Protein AF-A0A7J3NLU0-F1 (afdb_monomer)

Secondary structure (DSSP, 8-state):
-EETTTEE--TTHHHHH-PPPEEE-TT--HHHHHHHHHHHHHHHSEEEEES--HHHHHHHHHHS-TTTEEEEEEGGGTEEEEEETT--PPP---EEEEEESSGGGHHHHHHHHHHHHHTT-EEEEE-S--GGGTHHHHHHHHHHHHTT-SEEEEEE-SS--HHHHHHTT-SS-EEEEE-TT--STTTTTHHHHHHHHH----

pLDDT: mean 90.13, std 11.33, range [48.97, 98.69]

Mean predicted aligned error: 5.43 Å

Structure (mmCIF, N/CA/C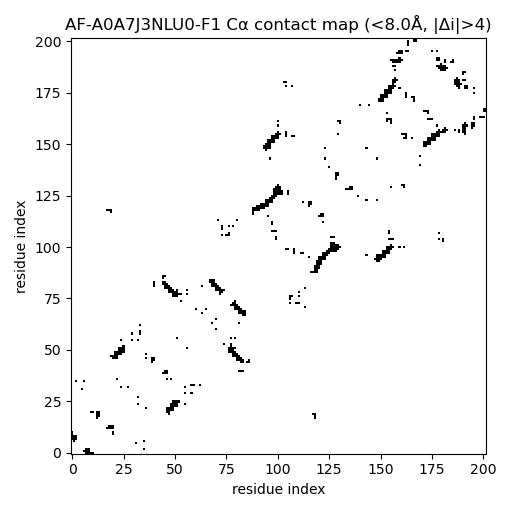/O backbone):
data_AF-A0A7J3NLU0-F1
#
_entry.id   AF-A0A7J3NLU0-F1
#
loop_
_atom_site.group_PDB
_atom_site.id
_atom_site.type_symbol
_atom_site.label_atom_id
_atom_site.label_alt_id
_atom_site.label_comp_id
_atom_site.label_asym_id
_atom_site.label_entity_id
_atom_site.label_seq_id
_atom_site.pdbx_PDB_ins_code
_atom_site.Cartn_x
_atom_site.Cartn_y
_atom_site.Cartn_z
_atom_site.occupancy
_atom_site.B_iso_or_equiv
_atom_site.auth_seq_id
_atom_site.auth_comp_id
_atom_site.auth_asym_id
_atom_site.auth_atom_id
_atom_site.pdbx_PDB_model_num
ATOM 1 N N . MET A 1 1 ? -21.802 9.760 12.074 1.00 52.25 1 MET A N 1
ATOM 2 C CA . MET A 1 1 ? -21.648 9.942 13.528 1.00 52.25 1 MET A CA 1
ATOM 3 C C . MET A 1 1 ? -20.921 11.246 13.739 1.00 52.25 1 MET A C 1
ATOM 5 O O . MET A 1 1 ? -19.900 11.457 13.097 1.00 52.25 1 MET A O 1
ATOM 9 N N . GLU A 1 2 ? -21.446 12.103 14.599 1.00 53.22 2 GLU A N 1
ATOM 10 C CA . GLU A 1 2 ? -20.730 13.289 15.055 1.00 53.22 2 GLU A CA 1
ATOM 11 C C . GLU A 1 2 ? -20.130 12.942 16.419 1.00 53.22 2 GLU A C 1
ATOM 13 O O . GLU A 1 2 ? -20.861 12.563 17.329 1.00 53.22 2 GLU A O 1
ATOM 18 N N . LEU A 1 3 ? -18.800 12.964 16.530 1.00 58.47 3 LEU A N 1
ATOM 19 C CA . LEU A 1 3 ? -18.145 13.109 17.829 1.00 58.47 3 LEU A CA 1
ATOM 20 C C . LEU A 1 3 ? -18.180 14.602 18.129 1.00 58.47 3 LEU A C 1
ATOM 22 O O . LEU A 1 3 ? -17.621 15.366 17.336 1.00 58.47 3 LEU A O 1
ATOM 26 N N . GLU A 1 4 ? -18.891 14.995 19.188 1.00 48.97 4 GLU A N 1
ATOM 27 C CA . GLU A 1 4 ? -19.154 16.389 19.571 1.00 48.97 4 GLU A CA 1
ATOM 28 C C . GLU A 1 4 ? -17.924 17.281 19.314 1.00 48.97 4 GLU A C 1
ATOM 30 O O . GLU A 1 4 ? -16.905 17.183 19.988 1.00 48.97 4 GLU A O 1
ATOM 35 N N . ASN A 1 5 ? -18.003 18.122 18.275 1.00 56.66 5 ASN A N 1
ATOM 36 C CA . ASN A 1 5 ? -16.985 19.093 17.845 1.00 56.66 5 ASN A CA 1
ATOM 37 C C . ASN A 1 5 ? -15.581 18.573 17.445 1.00 56.66 5 ASN A C 1
ATOM 39 O O . ASN A 1 5 ? -14.684 19.392 17.239 1.00 56.66 5 ASN A O 1
ATOM 43 N N . ILE A 1 6 ? -15.364 17.262 17.266 1.00 59.62 6 ILE A N 1
ATOM 44 C CA . ILE A 1 6 ? -14.031 16.697 16.950 1.00 59.62 6 ILE A CA 1
ATOM 45 C C . ILE A 1 6 ? -13.927 16.204 15.502 1.00 59.62 6 ILE A C 1
ATOM 47 O O . ILE A 1 6 ? -12.963 16.523 14.801 1.00 59.62 6 ILE A O 1
ATOM 51 N N . ALA A 1 7 ? -14.892 15.403 15.043 1.00 59.28 7 ALA A N 1
ATOM 52 C CA . ALA A 1 7 ? -14.915 14.871 13.681 1.00 59.28 7 ALA A CA 1
ATOM 53 C C . ALA A 1 7 ? -16.310 14.357 13.297 1.00 59.28 7 ALA A C 1
ATOM 55 O O . ALA A 1 7 ? -16.992 13.707 14.095 1.00 59.28 7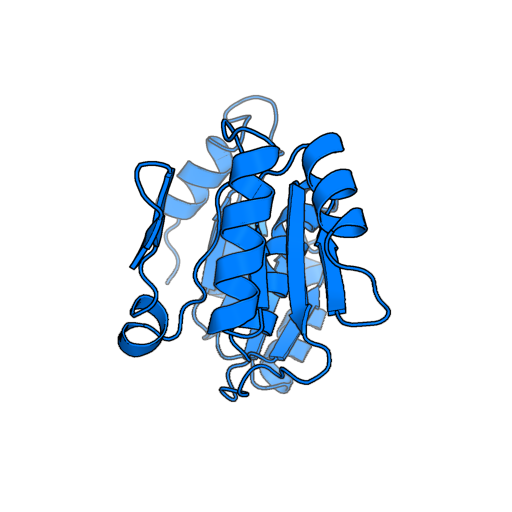 ALA A O 1
ATOM 56 N N . LYS A 1 8 ? -16.703 14.579 12.036 1.00 64.00 8 LYS A N 1
ATOM 57 C CA . LYS A 1 8 ? -17.855 13.906 11.423 1.00 64.00 8 LYS A CA 1
ATOM 58 C C . LYS A 1 8 ? -17.364 12.643 10.724 1.00 64.00 8 LYS A C 1
ATOM 60 O O . LYS A 1 8 ? -16.684 12.730 9.710 1.00 64.00 8 LYS A O 1
ATOM 65 N N . ILE A 1 9 ? -17.688 11.485 11.287 1.00 63.12 9 ILE A N 1
ATOM 66 C CA . ILE A 1 9 ? -17.282 10.174 10.766 1.00 63.12 9 ILE A CA 1
ATOM 67 C C . ILE A 1 9 ? -18.440 9.585 9.968 1.00 63.12 9 ILE A C 1
ATOM 69 O O . ILE A 1 9 ? -19.549 9.429 10.505 1.00 63.12 9 ILE A O 1
ATOM 73 N N . ASP A 1 10 ? -18.195 9.210 8.713 1.00 64.12 10 ASP A N 1
ATOM 74 C CA . ASP A 1 10 ? -19.209 8.562 7.885 1.00 64.12 10 ASP A CA 1
ATOM 75 C C . ASP A 1 10 ? -19.173 7.043 8.063 1.00 64.12 10 ASP A C 1
ATOM 77 O O . ASP A 1 10 ? -18.659 6.270 7.257 1.00 64.12 10 ASP A O 1
ATOM 81 N N . VAL A 1 11 ? -19.787 6.592 9.154 1.00 59.88 11 VAL A N 1
ATOM 82 C CA . VAL A 1 11 ? -19.880 5.165 9.493 1.00 59.88 11 VAL A CA 1
ATOM 83 C C . VAL A 1 11 ? -20.643 4.367 8.418 1.00 59.88 11 VAL A C 1
ATOM 85 O O . VAL A 1 11 ? -20.448 3.161 8.317 1.00 59.88 11 VAL A O 1
ATOM 88 N N . LYS A 1 12 ? -21.463 5.021 7.576 1.00 57.12 12 LYS A N 1
ATOM 89 C CA . LYS A 1 12 ? -22.243 4.374 6.506 1.00 57.12 12 LYS A CA 1
ATOM 90 C C . LYS A 1 12 ? -21.499 4.287 5.170 1.00 57.12 12 LYS A C 1
ATOM 92 O O . LYS A 1 12 ? -22.058 3.739 4.225 1.00 57.12 12 LYS A O 1
ATOM 97 N N . ARG A 1 13 ? -20.272 4.809 5.062 1.00 60.31 13 ARG A N 1
ATOM 98 C CA . ARG A 1 13 ? -19.497 4.805 3.810 1.00 60.31 13 ARG A CA 1
ATOM 99 C C . ARG A 1 13 ? -19.296 3.400 3.243 1.00 60.31 13 ARG A C 1
ATOM 101 O O . ARG A 1 13 ? -19.535 3.162 2.068 1.00 60.31 13 ARG A O 1
ATOM 108 N N . GLU A 1 14 ? -18.969 2.464 4.119 1.00 57.62 14 GLU A N 1
ATOM 109 C CA . GLU A 1 14 ? -18.729 1.056 3.796 1.00 57.62 14 GLU A CA 1
ATOM 110 C C . GLU A 1 14 ? -19.985 0.353 3.264 1.00 57.62 14 GLU A C 1
ATOM 112 O O . GLU A 1 14 ? -19.903 -0.398 2.303 1.00 57.62 14 GLU A O 1
ATOM 117 N N . LEU A 1 15 ? -21.169 0.696 3.786 1.00 58.03 15 LEU A N 1
ATOM 118 C CA . LEU A 1 15 ? -22.450 0.188 3.276 1.00 58.03 15 LEU A CA 1
ATOM 119 C C . LEU A 1 15 ? -22.790 0.716 1.873 1.00 58.03 15 LEU A C 1
ATOM 121 O O . LEU A 1 15 ? -23.664 0.161 1.216 1.00 58.03 15 L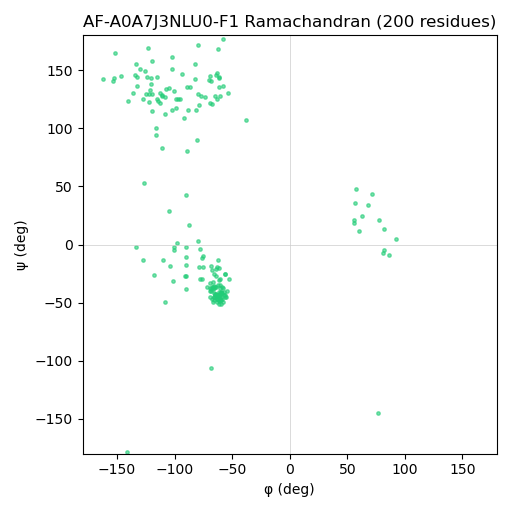EU A O 1
ATOM 125 N N . ARG A 1 16 ? -22.151 1.808 1.428 1.00 58.22 16 ARG A N 1
ATOM 126 C CA . ARG A 1 16 ? -22.391 2.411 0.107 1.00 58.22 16 ARG A CA 1
ATOM 127 C C . ARG A 1 16 ? -21.317 2.067 -0.919 1.00 58.22 16 ARG A C 1
ATOM 129 O O . ARG A 1 16 ? -21.634 2.040 -2.101 1.00 58.22 16 ARG A O 1
ATOM 136 N N . SER A 1 17 ? -20.069 1.867 -0.496 1.00 57.09 17 SER A N 1
ATOM 137 C CA . SER A 1 17 ? -18.940 1.708 -1.421 1.00 57.09 17 SER A CA 1
ATOM 138 C C . SER A 1 17 ? -17.996 0.550 -1.102 1.00 57.09 17 SER A C 1
ATOM 140 O O . SER A 1 17 ? -17.036 0.375 -1.841 1.00 57.09 17 SER A O 1
ATOM 142 N N . SER A 1 18 ? -18.203 -0.201 -0.014 1.00 63.69 18 SER A N 1
ATOM 143 C CA . SER A 1 18 ? -17.275 -1.246 0.465 1.00 63.69 18 SER A CA 1
ATOM 144 C C . SER A 1 18 ? -15.838 -0.754 0.717 1.00 63.69 18 SER A C 1
ATOM 146 O O . SER A 1 18 ? -14.899 -1.544 0.739 1.00 63.69 18 SER A O 1
ATOM 148 N N . ILE A 1 19 ? -15.650 0.560 0.903 1.00 70.50 19 ILE A N 1
ATOM 149 C CA . ILE A 1 19 ? -14.340 1.178 1.163 1.00 70.50 19 ILE A CA 1
ATOM 150 C C . ILE A 1 19 ? -14.221 1.458 2.668 1.00 70.50 19 ILE A C 1
ATOM 152 O O . ILE A 1 19 ? -15.146 2.057 3.238 1.00 70.50 19 ILE A O 1
ATOM 156 N N . PRO A 1 20 ? -13.100 1.078 3.312 1.00 75.38 20 PRO A N 1
ATOM 157 C CA . PRO A 1 20 ? -12.872 1.354 4.721 1.00 75.38 20 PRO A CA 1
ATOM 158 C C . PRO A 1 20 ? -12.785 2.860 4.985 1.00 75.38 20 PRO A C 1
ATOM 160 O O . PRO A 1 20 ? -12.280 3.640 4.178 1.00 75.38 20 PRO A O 1
ATOM 163 N N . GLU A 1 21 ? -13.262 3.284 6.153 1.00 81.56 21 GLU A N 1
ATOM 164 C CA . GLU A 1 21 ? -13.078 4.667 6.595 1.00 81.56 21 GLU A CA 1
ATOM 165 C C . GLU A 1 21 ? -11.640 4.844 7.101 1.00 81.56 21 GLU A C 1
ATOM 167 O O . GLU A 1 21 ? -11.181 4.085 7.957 1.00 81.56 21 GLU A O 1
ATOM 172 N N . ILE A 1 22 ? -10.940 5.856 6.587 1.00 91.12 22 ILE A N 1
ATOM 173 C CA . ILE A 1 22 ? -9.539 6.133 6.921 1.00 91.12 22 ILE A CA 1
ATOM 174 C C . ILE A 1 22 ? -9.452 7.425 7.733 1.00 91.12 22 ILE A C 1
ATOM 176 O O . ILE A 1 22 ? -9.945 8.479 7.324 1.00 91.12 22 ILE A O 1
ATOM 180 N N . VAL A 1 23 ? -8.783 7.361 8.883 1.00 93.69 23 VAL A N 1
ATOM 181 C CA . VAL A 1 23 ? -8.536 8.512 9.750 1.00 93.69 23 VAL A CA 1
ATOM 182 C C . VAL A 1 23 ? -7.239 9.199 9.336 1.00 93.69 23 VAL A C 1
ATOM 184 O O . VAL A 1 23 ? -6.151 8.662 9.503 1.00 93.69 23 VAL A O 1
ATOM 187 N N . TYR A 1 24 ? -7.340 10.437 8.867 1.00 94.50 24 TYR A N 1
ATOM 188 C CA . TYR A 1 24 ? -6.167 11.270 8.607 1.00 94.50 24 TYR A CA 1
ATOM 189 C C . TYR A 1 24 ? -5.624 11.879 9.913 1.00 94.50 24 TYR A C 1
ATOM 191 O O . TYR A 1 24 ? -6.357 12.600 10.601 1.00 94.50 24 TYR A O 1
ATOM 199 N N . ALA A 1 25 ? -4.369 11.584 10.277 1.00 95.31 25 ALA A N 1
ATOM 200 C CA . ALA A 1 25 ? -3.778 11.986 11.561 1.00 95.31 25 ALA A CA 1
ATOM 201 C C . ALA A 1 25 ? -3.045 13.335 11.542 1.00 95.31 25 ALA A C 1
ATOM 203 O O . ALA A 1 25 ? -2.950 14.002 12.580 1.00 95.31 25 ALA A O 1
ATOM 204 N N . ARG A 1 26 ? -2.513 13.758 10.391 1.00 92.25 26 ARG A N 1
ATOM 205 C CA . ARG A 1 26 ? -1.711 14.986 10.304 1.00 92.25 26 ARG A CA 1
ATOM 206 C C . ARG A 1 26 ? -2.540 16.204 10.723 1.00 92.25 26 ARG A C 1
ATOM 208 O O . ARG A 1 26 ? -3.632 16.435 10.214 1.00 92.25 26 ARG A O 1
ATOM 215 N N . GLY A 1 27 ? -1.998 16.990 11.654 1.00 88.12 27 GLY A N 1
ATOM 216 C CA . GLY A 1 27 ? -2.655 18.181 12.205 1.00 88.12 27 GLY A CA 1
ATOM 217 C C . GLY A 1 27 ? -3.682 17.906 13.312 1.00 88.12 27 GLY A C 1
ATOM 218 O O . GLY A 1 27 ? -4.178 18.858 13.910 1.00 88.12 27 GLY A O 1
ATOM 219 N N . LYS A 1 28 ? -3.986 16.639 13.638 1.00 89.69 28 LYS A N 1
ATOM 220 C CA . LYS A 1 28 ? -4.853 16.302 14.777 1.00 89.69 28 LYS A CA 1
ATOM 221 C C . LYS A 1 28 ? -4.080 16.302 16.094 1.00 89.69 28 LYS A C 1
ATOM 223 O O . LYS A 1 28 ? -2.954 15.808 16.169 1.00 89.69 28 LYS A O 1
ATOM 228 N N . ARG A 1 29 ? -4.738 16.783 17.155 1.00 90.50 29 ARG A N 1
ATOM 229 C CA . ARG A 1 29 ? -4.277 16.588 18.537 1.00 90.50 29 ARG A CA 1
ATOM 230 C C . ARG A 1 29 ? -4.236 15.095 18.869 1.00 90.50 29 ARG A C 1
ATOM 232 O O . ARG A 1 29 ? -5.093 14.338 18.410 1.00 90.50 29 ARG A O 1
ATOM 239 N N . LYS A 1 30 ? -3.244 14.686 19.658 1.00 91.50 30 LYS A N 1
ATOM 240 C CA . LYS A 1 30 ? -2.980 13.280 20.002 1.00 91.50 30 LYS A CA 1
ATOM 241 C C . LYS A 1 30 ? -4.174 12.632 20.707 1.00 91.50 30 LYS A C 1
ATOM 243 O O . LYS A 1 30 ? -4.556 11.515 20.378 1.00 91.50 30 LYS A O 1
ATOM 248 N N . GLU A 1 31 ? -4.805 13.376 21.606 1.00 88.75 31 GLU A N 1
ATOM 249 C CA . GLU A 1 31 ? -5.944 12.939 22.414 1.00 88.75 31 GLU A CA 1
ATOM 250 C C . GLU A 1 31 ? -7.167 12.684 21.524 1.00 88.75 31 GLU A C 1
ATOM 252 O O . GLU A 1 31 ? -7.787 11.626 21.595 1.00 88.75 31 GLU A O 1
ATOM 257 N N . HIS A 1 32 ? -7.444 13.609 20.599 1.00 91.44 32 HIS A N 1
ATOM 258 C CA . HIS A 1 32 ? -8.538 13.471 19.635 1.00 91.44 32 HIS A CA 1
ATOM 259 C C . HIS A 1 32 ? -8.322 12.300 18.676 1.00 91.44 32 HIS A C 1
ATOM 261 O O . HIS A 1 32 ? -9.280 11.654 18.257 1.00 91.44 32 HIS A O 1
ATOM 267 N N . LEU A 1 33 ? -7.072 12.047 18.280 1.00 94.06 33 LEU A N 1
ATOM 268 C CA . LEU A 1 33 ? -6.747 10.946 17.381 1.00 94.06 33 LEU A CA 1
ATOM 269 C C . LEU A 1 33 ? -7.084 9.597 18.023 1.00 94.06 33 LEU A C 1
ATOM 271 O O . LEU A 1 33 ? -7.728 8.765 17.386 1.00 94.06 33 LEU A O 1
ATOM 275 N N . VAL A 1 34 ? -6.678 9.416 19.281 1.00 94.06 34 VAL A N 1
ATOM 276 C CA . VAL A 1 34 ? -6.958 8.208 20.064 1.00 94.06 34 VAL A CA 1
ATOM 277 C C . VAL A 1 34 ? -8.455 8.022 20.280 1.00 94.06 34 VAL A C 1
ATOM 279 O O . VAL A 1 34 ? -8.970 6.933 20.045 1.00 94.06 34 VAL A O 1
ATOM 282 N N . GLU A 1 35 ? -9.165 9.078 20.672 1.00 93.12 35 GLU A N 1
ATOM 283 C CA . GLU A 1 35 ? -10.609 9.020 20.905 1.00 93.12 35 GLU A CA 1
ATOM 284 C C . GLU A 1 35 ? -11.377 8.612 19.640 1.00 93.12 35 GLU A C 1
ATOM 286 O O . GLU A 1 35 ? -12.184 7.680 19.666 1.00 93.12 35 GLU A O 1
ATOM 291 N N . VAL A 1 36 ? -11.056 9.245 18.506 1.00 92.44 36 VAL A N 1
ATOM 292 C CA . VAL A 1 36 ? -11.628 8.899 17.198 1.00 92.44 36 VAL A CA 1
ATOM 293 C C . VAL A 1 36 ? -11.324 7.445 16.840 1.00 92.44 36 VAL A C 1
ATOM 295 O O . VAL A 1 36 ? -12.229 6.718 16.433 1.00 92.44 36 VAL A O 1
ATOM 298 N N . ALA A 1 37 ? -10.074 7.006 16.998 1.00 94.06 37 ALA A N 1
ATOM 299 C CA . ALA A 1 37 ? -9.680 5.638 16.685 1.00 94.06 37 ALA A CA 1
ATOM 300 C C . ALA A 1 37 ? -10.443 4.620 17.548 1.00 94.06 37 ALA A C 1
ATOM 302 O O . ALA A 1 37 ? -10.997 3.658 17.015 1.00 94.06 37 ALA A O 1
ATOM 303 N N . ARG A 1 38 ? -10.541 4.862 18.861 1.00 93.56 38 ARG A N 1
ATOM 304 C CA . ARG A 1 38 ? -11.216 3.972 19.813 1.00 93.56 38 ARG A CA 1
ATOM 305 C C . ARG A 1 38 ? -12.695 3.813 19.478 1.00 93.56 38 ARG A C 1
ATOM 307 O O . ARG A 1 38 ? -13.200 2.691 19.442 1.00 93.56 38 ARG A O 1
ATOM 314 N N . GLU A 1 39 ? -13.382 4.912 19.180 1.00 91.31 39 GLU A N 1
ATOM 315 C CA . GLU A 1 39 ? -14.801 4.870 18.825 1.00 91.31 39 GLU A CA 1
ATOM 316 C C . GLU A 1 39 ? -15.060 4.165 17.490 1.00 91.31 39 GLU A C 1
ATOM 318 O O . GLU A 1 39 ? -16.044 3.431 17.366 1.00 91.31 39 GLU A O 1
ATOM 323 N N . ILE A 1 40 ? -14.174 4.319 16.499 1.00 91.06 40 ILE A N 1
ATOM 324 C CA . ILE A 1 40 ? -14.297 3.584 15.232 1.00 91.06 40 ILE A CA 1
ATOM 325 C C . ILE A 1 40 ? -14.092 2.084 15.469 1.00 91.06 40 ILE A C 1
ATOM 327 O O . ILE A 1 40 ? -14.954 1.298 15.072 1.00 91.06 40 ILE A O 1
ATOM 331 N N . VAL A 1 41 ? -13.025 1.679 16.169 1.00 92.62 41 VAL A N 1
ATOM 332 C CA . VAL A 1 41 ? -12.751 0.260 16.465 1.00 92.62 41 VAL A CA 1
ATOM 333 C C . VAL A 1 41 ? -13.891 -0.371 17.260 1.00 92.62 41 VAL A C 1
ATOM 335 O O . VAL A 1 41 ? -14.314 -1.483 16.954 1.00 92.62 41 VAL A O 1
ATOM 338 N N . LYS A 1 42 ? -14.448 0.341 18.244 1.00 90.50 42 LYS A N 1
ATOM 339 C CA . LYS A 1 42 ? -15.587 -0.140 19.037 1.00 90.50 42 LYS A CA 1
ATOM 340 C C . LYS A 1 42 ? -16.814 -0.447 18.173 1.00 90.50 42 LYS A C 1
ATOM 342 O O . LYS A 1 42 ? -17.530 -1.400 18.465 1.00 90.50 42 LYS A O 1
ATOM 347 N N . LYS A 1 43 ? -17.063 0.349 17.128 1.00 87.56 43 LYS A N 1
ATOM 348 C CA . LYS A 1 43 ? -18.255 0.224 16.271 1.00 87.56 43 LYS A CA 1
ATOM 349 C C . LYS A 1 43 ? -18.061 -0.704 15.080 1.00 87.56 43 LYS A C 1
ATOM 351 O O . LYS A 1 43 ? -18.998 -1.404 14.718 1.00 87.56 43 LYS A O 1
ATOM 356 N N . LYS A 1 44 ? -16.882 -0.673 14.460 1.00 87.00 44 LYS A N 1
ATOM 357 C CA . LYS A 1 44 ? -16.580 -1.403 13.219 1.00 87.00 44 LYS A CA 1
ATOM 358 C C . LYS A 1 44 ? -15.730 -2.649 13.424 1.00 87.00 44 LYS A C 1
ATOM 360 O O . LYS A 1 44 ? -15.667 -3.493 12.545 1.00 87.00 44 LYS A O 1
ATOM 365 N N . GLY A 1 45 ? -15.048 -2.749 14.558 1.00 91.00 45 GLY A N 1
ATOM 366 C CA . GLY A 1 45 ? -14.066 -3.792 14.829 1.00 91.00 45 GLY A CA 1
ATOM 367 C C . GLY A 1 45 ? -12.657 -3.475 14.334 1.00 91.00 45 GLY A C 1
ATOM 368 O O . GLY A 1 45 ? -11.725 -4.171 14.723 1.00 91.00 45 GLY A O 1
ATOM 369 N N . TYR A 1 46 ? -12.469 -2.405 13.559 1.00 93.94 46 TYR A N 1
ATOM 370 C CA . TYR A 1 46 ? -11.162 -1.979 13.066 1.00 93.94 46 TYR A CA 1
ATOM 371 C C . TYR A 1 46 ? -11.089 -0.470 12.813 1.00 93.94 46 TYR A C 1
ATOM 373 O O . TYR A 1 46 ? -12.117 0.196 12.727 1.00 93.94 46 TYR A O 1
ATOM 381 N N . VAL A 1 47 ? -9.875 0.061 12.662 1.00 94.88 47 VAL A N 1
ATOM 382 C CA . VAL A 1 47 ? -9.593 1.419 12.185 1.00 94.88 47 VAL A CA 1
ATOM 383 C C . VAL A 1 47 ? -8.300 1.438 11.375 1.00 94.88 47 VAL A C 1
ATOM 385 O O . VAL A 1 47 ? -7.340 0.736 11.693 1.00 94.88 47 VAL A O 1
ATOM 388 N N . ILE A 1 48 ? -8.269 2.275 10.342 1.00 96.00 48 ILE A N 1
ATOM 389 C CA . ILE A 1 48 ? -7.055 2.617 9.602 1.00 96.00 48 ILE A CA 1
ATOM 390 C C . ILE A 1 48 ? -6.750 4.083 9.881 1.00 96.00 48 ILE A C 1
ATOM 392 O O . ILE A 1 48 ? -7.630 4.938 9.761 1.00 96.00 48 ILE A O 1
ATOM 396 N N . VAL A 1 49 ? -5.508 4.381 10.243 1.00 96.44 49 VAL A N 1
ATOM 397 C CA . VAL A 1 49 ? -5.029 5.742 10.473 1.00 96.44 49 VAL A CA 1
ATOM 398 C C . VAL A 1 49 ? -3.804 5.990 9.598 1.00 96.44 49 VAL A C 1
ATOM 400 O O . VAL A 1 49 ? -2.881 5.182 9.601 1.00 96.44 49 VAL A O 1
ATOM 403 N N . THR A 1 50 ? -3.787 7.095 8.853 1.00 96.25 50 THR A N 1
ATOM 404 C CA . THR A 1 50 ? -2.700 7.449 7.926 1.00 96.25 50 THR A CA 1
ATOM 405 C C . THR A 1 50 ? -2.036 8.771 8.291 1.00 96.25 50 THR A C 1
ATOM 407 O O . THR A 1 50 ? -2.629 9.642 8.941 1.00 96.25 50 THR A O 1
ATOM 410 N N . LYS A 1 51 ? -0.797 8.943 7.814 1.00 95.44 51 LYS A N 1
ATOM 411 C CA . LYS A 1 51 ? 0.037 10.141 8.009 1.00 95.44 51 LYS A CA 1
ATOM 412 C C . LYS A 1 51 ? 0.259 10.491 9.485 1.00 95.44 51 LYS A C 1
ATOM 414 O O . LYS A 1 51 ? 0.312 11.667 9.851 1.00 95.44 51 LYS A O 1
ATOM 419 N N . CYS A 1 52 ? 0.380 9.468 10.324 1.00 96.69 52 CYS A N 1
ATOM 420 C CA . CYS A 1 52 ? 0.830 9.594 11.700 1.00 96.69 52 CYS A CA 1
ATOM 421 C C . CYS A 1 52 ? 2.309 9.988 11.737 1.00 96.69 52 CYS A C 1
ATOM 423 O O . CYS A 1 52 ? 3.122 9.458 10.984 1.00 96.69 52 CYS A O 1
ATOM 425 N N . ASN A 1 53 ? 2.678 10.872 12.658 1.00 95.31 53 ASN A N 1
ATOM 426 C CA . ASN A 1 53 ? 4.076 11.003 13.065 1.00 95.31 53 ASN A CA 1
ATOM 427 C C . ASN A 1 53 ? 4.463 9.885 14.060 1.00 95.31 53 ASN A C 1
ATOM 429 O O . ASN A 1 53 ? 3.601 9.149 14.551 1.00 95.31 53 ASN A O 1
ATOM 433 N N . GLY A 1 54 ? 5.755 9.767 14.384 1.00 93.88 54 GLY A N 1
ATOM 434 C CA . GLY A 1 54 ? 6.254 8.716 15.281 1.00 93.88 54 GLY A CA 1
ATOM 435 C C . GLY A 1 54 ? 5.603 8.722 16.671 1.00 93.88 54 GLY A C 1
ATOM 436 O O . GLY A 1 54 ? 5.286 7.665 17.211 1.00 93.88 54 GLY A O 1
ATOM 437 N N . GLU A 1 55 ? 5.313 9.901 17.227 1.00 94.38 55 GLU A N 1
ATOM 438 C CA . GLU A 1 55 ? 4.649 10.021 18.532 1.00 94.38 55 GLU A CA 1
ATOM 439 C C . GLU A 1 55 ? 3.189 9.549 18.486 1.00 94.38 55 GLU A C 1
ATOM 441 O O . GLU A 1 55 ? 2.716 8.894 19.413 1.00 94.38 55 GLU A O 1
ATOM 446 N N . GLN A 1 56 ? 2.470 9.870 17.407 1.00 95.75 56 GLN A N 1
ATOM 447 C CA . GLN A 1 56 ? 1.098 9.420 17.177 1.00 95.75 56 GLN A CA 1
ATOM 448 C C . GLN A 1 56 ? 1.043 7.900 16.976 1.00 95.75 56 GLN A C 1
ATOM 450 O O . GLN A 1 56 ? 0.173 7.252 17.555 1.00 95.75 56 GLN A O 1
ATOM 455 N N . LEU A 1 57 ? 1.984 7.320 16.220 1.00 95.69 57 LEU A N 1
ATOM 456 C CA . LEU A 1 57 ? 2.092 5.864 16.067 1.00 95.69 57 LEU A CA 1
ATOM 457 C C . LEU A 1 57 ? 2.353 5.178 17.409 1.00 95.69 57 LEU A C 1
ATOM 459 O O . LEU A 1 57 ? 1.652 4.230 17.752 1.00 95.69 57 LEU A O 1
ATOM 463 N N . ALA A 1 58 ? 3.324 5.668 18.184 1.00 95.00 58 ALA A N 1
ATOM 464 C CA . ALA A 1 58 ? 3.645 5.110 19.495 1.00 95.00 58 ALA A CA 1
ATOM 465 C C . ALA A 1 58 ? 2.445 5.177 20.452 1.00 95.00 58 ALA A C 1
ATOM 467 O O . ALA A 1 58 ? 2.159 4.215 21.166 1.00 95.00 58 ALA A O 1
ATOM 468 N N . LEU A 1 59 ? 1.707 6.291 20.432 1.00 95.88 59 LEU A N 1
ATOM 469 C CA . LEU A 1 59 ? 0.504 6.457 21.237 1.00 95.88 59 LEU A CA 1
ATOM 470 C C . LEU A 1 59 ? -0.597 5.465 20.839 1.00 95.88 59 LEU A C 1
ATOM 472 O O . LEU A 1 59 ? -1.182 4.837 21.717 1.00 95.88 59 LEU A O 1
ATOM 476 N N . LEU A 1 60 ? -0.853 5.290 19.539 1.00 95.75 60 LEU A N 1
ATOM 477 C CA . LEU A 1 60 ? -1.846 4.330 19.049 1.00 95.75 60 LEU A CA 1
ATOM 478 C C . LEU A 1 60 ? -1.447 2.883 19.377 1.00 95.75 60 LEU A C 1
ATOM 480 O O . LEU A 1 60 ? -2.286 2.124 19.851 1.00 95.75 60 LEU A O 1
ATOM 484 N N . LYS A 1 61 ? -0.171 2.509 19.215 1.00 95.94 61 LYS A N 1
ATOM 485 C CA . LYS A 1 61 ? 0.332 1.179 19.609 1.00 95.94 61 LYS A CA 1
ATOM 486 C C . LYS A 1 61 ? 0.160 0.919 21.112 1.00 95.94 61 LYS A C 1
ATOM 488 O O . LYS A 1 61 ? -0.165 -0.193 21.510 1.00 95.94 61 LYS A O 1
ATOM 493 N N . LYS A 1 62 ? 0.354 1.940 21.955 1.00 95.69 62 LYS A N 1
ATOM 494 C CA . LYS A 1 62 ? 0.139 1.833 23.408 1.00 95.69 62 LYS A CA 1
ATOM 495 C C . LYS A 1 62 ? -1.341 1.693 23.769 1.00 95.69 62 LYS A C 1
ATOM 497 O O . LYS A 1 62 ? -1.677 0.951 24.686 1.00 95.69 62 LYS A O 1
ATOM 502 N N . GLU A 1 63 ? -2.201 2.437 23.084 1.00 95.81 63 GLU A N 1
ATOM 503 C CA . GLU A 1 63 ? -3.646 2.430 23.311 1.00 95.81 63 GLU A CA 1
ATOM 504 C C . GLU A 1 63 ? -4.298 1.099 22.911 1.00 95.81 63 GLU A C 1
ATOM 506 O O . GLU A 1 63 ? -5.227 0.644 23.575 1.00 95.81 63 GLU A O 1
ATOM 511 N N . PHE A 1 64 ? -3.809 0.470 21.842 1.00 95.75 64 PHE A N 1
ATOM 512 C CA . PHE A 1 64 ? -4.337 -0.785 21.317 1.00 95.75 64 PHE A CA 1
ATOM 513 C C . PHE A 1 64 ? -3.332 -1.925 21.543 1.00 95.75 64 PHE A C 1
ATOM 515 O O . PHE A 1 64 ? -2.560 -2.239 20.642 1.00 95.75 64 PHE A O 1
ATOM 522 N N . PRO A 1 65 ? -3.308 -2.552 22.734 1.00 93.69 65 PRO A N 1
ATOM 523 C CA . PRO A 1 65 ? -2.350 -3.610 23.040 1.00 93.69 65 PRO A CA 1
ATOM 524 C C . PRO A 1 65 ? -2.622 -4.894 22.242 1.00 93.69 65 PRO A C 1
ATOM 526 O O . PRO A 1 65 ? -3.773 -5.299 22.059 1.00 93.69 65 PRO A O 1
ATOM 529 N N . GLU A 1 66 ? -1.552 -5.599 21.864 1.00 91.19 66 GLU A N 1
ATOM 530 C CA . GLU A 1 66 ? -1.616 -6.850 21.084 1.00 91.19 66 GLU A CA 1
ATOM 531 C C . GLU A 1 66 ? -2.361 -8.001 21.786 1.00 91.19 66 GLU A C 1
ATOM 533 O O . GLU A 1 66 ? -2.749 -8.983 21.161 1.00 91.19 66 GLU A O 1
ATOM 538 N N . SER A 1 67 ? -2.622 -7.875 23.091 1.00 90.38 67 SER A N 1
ATOM 539 C CA . SER A 1 67 ? -3.445 -8.831 23.839 1.00 90.38 67 SER A CA 1
ATOM 540 C C . SER A 1 67 ? -4.910 -8.851 23.392 1.00 90.38 67 SER A C 1
ATOM 542 O O . SER A 1 67 ? -5.596 -9.847 23.600 1.00 90.38 67 SER A O 1
ATOM 544 N N . SER A 1 68 ? -5.408 -7.750 22.822 1.00 92.00 68 SER A N 1
ATOM 545 C CA . SER A 1 68 ? -6.821 -7.576 22.435 1.00 92.00 68 SER A CA 1
ATOM 546 C C . SER A 1 68 ? -7.001 -7.145 20.978 1.00 92.00 68 SER A C 1
ATOM 548 O O . SER A 1 68 ? -8.116 -7.190 20.447 1.00 92.00 68 SER A O 1
ATOM 550 N N . PHE A 1 69 ? -5.916 -6.721 20.332 1.00 96.38 69 PHE A N 1
ATOM 551 C CA . PHE A 1 69 ? -5.921 -6.188 18.980 1.00 96.38 69 PHE A CA 1
ATOM 552 C C . PHE A 1 69 ? -4.809 -6.813 18.148 1.00 96.38 69 PHE A C 1
ATOM 554 O O . PHE A 1 69 ? -3.778 -7.219 18.666 1.00 96.38 69 PHE A O 1
ATOM 561 N N . GLN A 1 70 ? -4.997 -6.827 16.837 1.00 95.94 70 GLN A N 1
ATOM 562 C CA . GLN A 1 70 ? -3.930 -7.089 15.885 1.00 95.94 70 GLN A CA 1
ATOM 563 C C . GLN A 1 70 ? -3.576 -5.790 15.175 1.00 95.94 70 GLN A C 1
ATOM 565 O O . GLN A 1 70 ? -4.463 -5.045 14.743 1.00 95.94 70 GLN A O 1
ATOM 570 N N . LEU A 1 71 ? -2.277 -5.524 15.068 1.00 95.56 71 LEU A N 1
ATOM 571 C CA . LEU A 1 71 ? -1.744 -4.280 14.541 1.00 95.56 71 LEU A CA 1
ATOM 572 C C . LEU A 1 71 ? -0.870 -4.570 13.328 1.00 95.56 71 LEU A C 1
ATOM 574 O O . LEU A 1 71 ? -0.064 -5.498 13.326 1.00 95.56 71 LEU A O 1
ATOM 578 N N . ARG A 1 72 ? -1.011 -3.744 12.297 1.00 95.94 72 ARG A N 1
ATOM 579 C CA . ARG A 1 72 ? -0.103 -3.712 11.150 1.00 95.94 72 ARG A CA 1
ATOM 580 C C . ARG A 1 72 ? 0.271 -2.271 10.866 1.00 95.94 72 ARG A C 1
ATOM 582 O O . ARG A 1 72 ? -0.594 -1.398 10.889 1.00 95.94 72 ARG A O 1
ATOM 589 N N . THR A 1 73 ? 1.544 -2.016 10.603 1.00 96.19 73 THR A N 1
ATOM 590 C CA . THR A 1 73 ? 2.050 -0.661 10.372 1.00 96.19 73 THR A CA 1
ATOM 591 C C . THR A 1 73 ? 2.934 -0.592 9.145 1.00 96.19 73 THR A C 1
ATOM 593 O O . THR A 1 73 ? 3.716 -1.504 8.899 1.00 96.19 73 THR A O 1
ATOM 596 N N . VAL A 1 74 ? 2.844 0.531 8.441 1.00 96.31 74 VAL A N 1
ATOM 597 C CA . VAL A 1 74 ? 3.816 0.976 7.441 1.00 96.31 74 VAL A CA 1
ATOM 598 C C . VAL A 1 74 ? 4.403 2.268 7.994 1.00 96.31 74 VAL A C 1
ATOM 600 O O . VAL A 1 74 ? 3.780 3.332 7.921 1.00 96.31 74 VAL A O 1
ATOM 603 N N . GLU A 1 75 ? 5.534 2.154 8.688 1.00 94.31 75 GLU A N 1
ATOM 604 C CA . GLU A 1 75 ? 6.050 3.242 9.528 1.00 94.31 75 GLU A CA 1
ATOM 605 C C . GLU A 1 75 ? 6.522 4.428 8.689 1.00 94.31 75 GLU A C 1
ATOM 607 O O . GLU A 1 75 ? 6.245 5.577 9.030 1.00 94.31 75 GLU A O 1
ATOM 612 N N . GLU A 1 76 ? 7.137 4.147 7.544 1.00 94.19 76 GLU A N 1
ATOM 613 C CA . GLU A 1 76 ? 7.665 5.126 6.600 1.00 94.19 76 GLU A CA 1
ATOM 614 C C . GLU A 1 76 ? 6.577 6.050 6.039 1.00 94.19 76 GLU A C 1
ATOM 616 O O . GLU A 1 76 ? 6.850 7.213 5.738 1.00 94.19 76 GLU A O 1
ATOM 621 N N . THR A 1 77 ? 5.330 5.573 5.927 1.00 94.44 77 THR A N 1
ATOM 622 C CA . THR A 1 77 ? 4.194 6.403 5.494 1.00 94.44 77 THR A CA 1
ATOM 623 C C . THR A 1 77 ? 3.320 6.900 6.643 1.00 94.44 77 THR A C 1
ATOM 625 O O . THR A 1 77 ? 2.377 7.673 6.425 1.00 94.44 77 THR A O 1
ATOM 628 N N . GLY A 1 78 ? 3.636 6.499 7.877 1.00 96.38 78 GLY A N 1
ATOM 629 C CA . GLY A 1 78 ? 2.847 6.832 9.052 1.00 96.38 78 GLY A CA 1
ATOM 630 C C . GLY A 1 78 ? 1.481 6.148 9.055 1.00 96.38 78 GLY A C 1
ATOM 631 O O . GLY A 1 78 ? 0.504 6.758 9.492 1.00 96.38 78 GLY A O 1
ATOM 632 N N . THR A 1 79 ? 1.381 4.930 8.523 1.00 97.62 79 THR A N 1
ATOM 633 C CA . THR A 1 79 ? 0.110 4.202 8.428 1.00 97.62 79 THR A CA 1
ATOM 634 C C . THR A 1 79 ? 0.031 3.097 9.469 1.00 97.62 79 THR A C 1
ATOM 636 O O . THR A 1 79 ? 0.975 2.335 9.665 1.00 97.62 79 THR A O 1
ATOM 639 N N . ILE A 1 80 ? -1.115 2.997 10.135 1.00 97.06 80 ILE A N 1
ATOM 640 C CA . ILE A 1 80 ? -1.422 1.952 11.107 1.00 97.06 80 ILE A CA 1
ATOM 641 C C . ILE A 1 80 ? -2.838 1.433 10.887 1.00 97.06 80 ILE A C 1
ATOM 643 O O . ILE A 1 80 ? -3.800 2.194 10.796 1.00 97.06 80 ILE A O 1
ATOM 647 N N . TYR A 1 81 ? -2.949 0.116 10.822 1.00 96.56 81 TYR A N 1
ATOM 648 C CA . TYR A 1 81 ? -4.194 -0.623 10.856 1.00 96.56 81 TYR A CA 1
ATOM 649 C C . TYR A 1 81 ? -4.298 -1.331 12.199 1.00 96.56 81 TYR A C 1
ATOM 651 O O . TYR A 1 81 ? -3.386 -2.055 12.599 1.00 96.56 81 TYR A O 1
ATOM 659 N N . VAL A 1 82 ? -5.414 -1.114 12.885 1.00 96.19 82 VAL A N 1
ATOM 660 C CA . VAL A 1 82 ? -5.748 -1.789 14.136 1.00 96.19 82 VAL A CA 1
ATOM 661 C C . VAL A 1 82 ? -7.071 -2.501 13.939 1.00 96.19 82 VAL A C 1
ATOM 663 O O . VAL A 1 82 ? -8.050 -1.881 13.526 1.00 96.19 82 VAL A O 1
ATOM 666 N N . ARG A 1 83 ? -7.129 -3.783 14.290 1.00 95.00 83 ARG A N 1
ATOM 667 C CA . ARG A 1 83 ? -8.375 -4.552 14.351 1.00 95.00 83 ARG A CA 1
ATOM 668 C C . ARG A 1 83 ? -8.497 -5.286 15.671 1.00 95.00 83 ARG A C 1
ATOM 670 O O . ARG A 1 83 ? -7.490 -5.657 16.264 1.00 95.00 83 ARG A O 1
ATOM 677 N N . ARG A 1 84 ? -9.723 -5.525 16.126 1.00 94.56 84 ARG A N 1
ATOM 678 C CA . ARG A 1 84 ? -9.979 -6.471 17.213 1.00 94.56 84 ARG A CA 1
ATOM 679 C C . ARG A 1 84 ? -9.568 -7.873 16.775 1.00 94.56 84 ARG A C 1
ATOM 681 O O . ARG A 1 84 ? -9.712 -8.221 15.605 1.00 94.56 84 ARG A O 1
ATOM 688 N N . SER A 1 85 ? -9.109 -8.686 17.719 1.00 91.06 85 SER A N 1
ATOM 689 C CA . SER A 1 85 ? -8.686 -10.061 17.429 1.00 91.06 85 SER A CA 1
ATOM 690 C C . SER A 1 85 ? -9.811 -10.969 16.912 1.00 91.06 85 SER A C 1
ATOM 692 O O . SER A 1 85 ? -9.518 -11.986 16.295 1.00 91.06 85 SER A O 1
ATOM 694 N N . ASP A 1 86 ? -11.076 -10.609 17.143 1.00 89.62 86 ASP A N 1
ATOM 695 C CA . ASP A 1 86 ? -12.269 -11.326 16.674 1.00 89.62 86 ASP A CA 1
ATOM 696 C C . ASP A 1 86 ? -12.890 -10.741 15.391 1.00 89.62 86 ASP A C 1
ATOM 698 O O . ASP A 1 86 ? -13.913 -11.234 14.920 1.00 89.62 86 ASP A O 1
ATOM 702 N N . TYR A 1 87 ? -12.293 -9.692 14.820 1.00 89.50 87 TYR A N 1
ATOM 703 C CA . TYR A 1 87 ? -12.736 -9.092 13.565 1.00 89.50 87 TYR A CA 1
ATOM 704 C C . TYR A 1 87 ? -11.915 -9.640 12.404 1.00 89.50 87 TYR A C 1
ATOM 706 O O . TYR A 1 87 ? -10.705 -9.452 12.410 1.00 89.50 87 TYR A O 1
ATOM 714 N N . GLU A 1 88 ? -12.542 -10.199 11.371 1.00 87.94 88 GLU A N 1
ATOM 715 C CA . GLU A 1 88 ? -11.870 -10.580 10.123 1.00 87.94 88 GLU A CA 1
ATOM 716 C C . GLU A 1 88 ? -12.520 -9.850 8.934 1.00 87.94 88 GLU A C 1
ATOM 718 O O . GLU A 1 88 ? -13.753 -9.831 8.848 1.00 87.94 88 GLU A O 1
ATOM 723 N N . PRO A 1 89 ? -11.740 -9.242 8.017 1.00 86.38 89 PRO A N 1
ATOM 724 C CA . PRO A 1 89 ? -12.290 -8.675 6.793 1.00 86.38 89 PRO A CA 1
ATOM 725 C C . PRO A 1 89 ? -13.036 -9.728 5.969 1.00 86.38 89 PRO A C 1
ATOM 727 O O . PRO A 1 89 ? -12.554 -10.844 5.762 1.00 86.38 89 PRO A O 1
ATOM 730 N N . VAL A 1 90 ? -14.204 -9.359 5.447 1.00 89.12 90 VAL A N 1
ATOM 731 C CA . VAL A 1 90 ? -14.954 -10.226 4.534 1.00 89.12 90 VAL A CA 1
ATOM 732 C C . VAL A 1 90 ? -14.193 -10.321 3.217 1.00 89.12 90 VAL A C 1
ATOM 734 O O . VAL A 1 90 ? -13.948 -9.308 2.566 1.00 89.12 90 VAL A O 1
ATOM 737 N N . LYS A 1 91 ? -13.836 -11.541 2.812 1.00 92.62 91 LYS A N 1
ATOM 738 C CA . LYS A 1 91 ? -13.174 -11.782 1.528 1.00 92.62 91 LYS A CA 1
ATOM 739 C C . LYS A 1 91 ? -14.107 -11.434 0.372 1.00 92.62 91 LYS A C 1
ATOM 741 O O . LYS A 1 91 ? -15.229 -11.930 0.303 1.00 92.62 91 LYS A O 1
ATOM 746 N N . THR A 1 92 ? -13.619 -10.604 -0.544 1.00 92.81 92 THR A N 1
ATOM 747 C CA . THR A 1 92 ? -14.362 -10.190 -1.745 1.00 92.81 92 THR A CA 1
ATOM 748 C C . THR A 1 92 ? -14.110 -11.118 -2.929 1.00 92.81 92 THR A C 1
ATOM 750 O O . THR A 1 92 ? -14.880 -11.114 -3.884 1.00 92.81 92 THR A O 1
ATOM 753 N N . GLY A 1 93 ? -13.031 -11.908 -2.870 1.00 93.62 93 GLY A N 1
ATOM 754 C CA . GLY A 1 93 ? -12.528 -12.712 -3.985 1.00 93.62 93 GLY A CA 1
ATOM 755 C C . GLY A 1 93 ? -11.688 -11.920 -4.990 1.00 93.62 93 GLY A C 1
ATOM 756 O O . GLY A 1 93 ? -11.089 -12.535 -5.868 1.00 93.62 93 GLY A O 1
ATOM 757 N N . GLY A 1 94 ? -11.611 -10.591 -4.847 1.00 96.12 94 GLY A N 1
ATOM 758 C CA . GLY A 1 94 ? -10.797 -9.738 -5.706 1.00 96.12 94 GLY A CA 1
ATOM 759 C C . GLY A 1 94 ? -9.303 -9.945 -5.469 1.00 96.12 94 GLY A C 1
ATOM 760 O O . GLY A 1 94 ? -8.858 -10.108 -4.330 1.00 96.12 94 GLY A O 1
ATOM 761 N N . LYS A 1 95 ? -8.522 -9.912 -6.544 1.00 98.38 95 LYS A N 1
ATOM 762 C CA . LYS A 1 95 ? -7.077 -10.135 -6.540 1.00 98.38 95 LYS A CA 1
ATOM 763 C C . LYS A 1 95 ? -6.350 -8.935 -7.123 1.00 98.38 95 LYS A C 1
ATOM 765 O O . LYS A 1 95 ? -6.574 -8.556 -8.270 1.00 98.38 95 LYS A O 1
ATOM 770 N N . VAL A 1 96 ? -5.447 -8.353 -6.343 1.00 98.50 96 VAL A N 1
ATOM 771 C CA . VAL A 1 96 ? -4.714 -7.135 -6.706 1.00 98.50 96 VAL A CA 1
ATOM 772 C C . VAL A 1 96 ? -3.232 -7.457 -6.860 1.00 98.50 96 VAL A C 1
ATOM 774 O O . VAL A 1 96 ? -2.595 -7.948 -5.932 1.00 98.50 96 VAL A O 1
ATOM 777 N N . GLY A 1 97 ? -2.667 -7.164 -8.027 1.00 98.56 97 GLY A N 1
ATOM 778 C CA . GLY A 1 97 ? -1.223 -7.148 -8.238 1.00 98.56 97 GLY A CA 1
ATOM 779 C C . GLY A 1 97 ? -0.658 -5.780 -7.871 1.00 98.56 97 GLY A C 1
ATOM 780 O O . GLY A 1 97 ? -1.245 -4.773 -8.247 1.00 98.56 97 GLY A O 1
ATOM 781 N N . ILE A 1 98 ? 0.462 -5.707 -7.155 1.00 98.69 98 ILE A N 1
ATOM 782 C CA . ILE A 1 98 ? 1.145 -4.448 -6.831 1.00 98.69 98 ILE A CA 1
ATOM 783 C C . ILE A 1 98 ? 2.609 -4.541 -7.247 1.00 98.69 98 ILE A C 1
ATOM 785 O O . ILE A 1 98 ? 3.328 -5.451 -6.834 1.00 98.69 98 ILE A O 1
ATOM 789 N N . LEU A 1 99 ? 3.053 -3.583 -8.056 1.00 98.19 99 LEU A N 1
ATOM 790 C CA . LEU A 1 99 ? 4.419 -3.492 -8.562 1.00 98.19 99 LEU A CA 1
ATOM 791 C C . LEU A 1 99 ? 5.065 -2.179 -8.126 1.00 98.19 99 LEU A C 1
ATOM 793 O O . LEU A 1 99 ? 4.396 -1.146 -8.130 1.00 98.19 99 LEU A O 1
ATOM 797 N N . THR A 1 100 ? 6.365 -2.191 -7.818 1.00 97.25 100 THR A N 1
ATOM 798 C CA . THR A 1 100 ? 7.131 -0.948 -7.621 1.00 97.25 100 THR A CA 1
ATOM 799 C C . THR A 1 100 ? 8.223 -0.749 -8.659 1.00 97.25 100 THR A C 1
ATOM 801 O O . THR A 1 100 ? 8.882 -1.700 -9.079 1.00 97.25 100 THR A O 1
ATOM 804 N N . GLY A 1 101 ? 8.446 0.511 -9.043 1.00 93.12 101 GLY A N 1
ATOM 805 C CA . GLY A 1 101 ? 9.559 0.906 -9.903 1.00 93.12 101 GLY A CA 1
ATOM 806 C C . GLY A 1 101 ? 10.914 0.734 -9.222 1.00 93.12 101 GLY A C 1
ATOM 807 O O . GLY A 1 101 ? 11.825 0.155 -9.804 1.00 93.12 101 GLY A O 1
ATOM 808 N N . GLY A 1 102 ? 11.042 1.188 -7.979 1.00 93.12 102 GLY A N 1
ATOM 809 C CA . GLY A 1 102 ? 12.263 1.016 -7.197 1.00 93.12 102 GLY A CA 1
ATOM 810 C C . GLY A 1 102 ? 11.995 0.704 -5.732 1.00 93.12 102 GLY A C 1
ATOM 811 O O . GLY A 1 102 ? 10.850 0.617 -5.279 1.00 93.12 102 GLY A O 1
ATOM 812 N N . THR A 1 103 ? 13.075 0.569 -4.965 1.00 94.00 103 THR A N 1
ATOM 813 C CA . THR A 1 103 ? 13.010 0.342 -3.515 1.00 94.00 103 THR A CA 1
ATOM 814 C C . THR A 1 103 ? 12.434 1.535 -2.753 1.00 94.00 103 THR A C 1
ATOM 816 O O . THR A 1 103 ? 11.720 1.350 -1.773 1.00 94.00 103 THR A O 1
ATOM 819 N N . ALA A 1 104 ? 12.663 2.759 -3.238 1.00 93.62 104 ALA A N 1
ATOM 820 C CA . ALA A 1 104 ? 12.120 3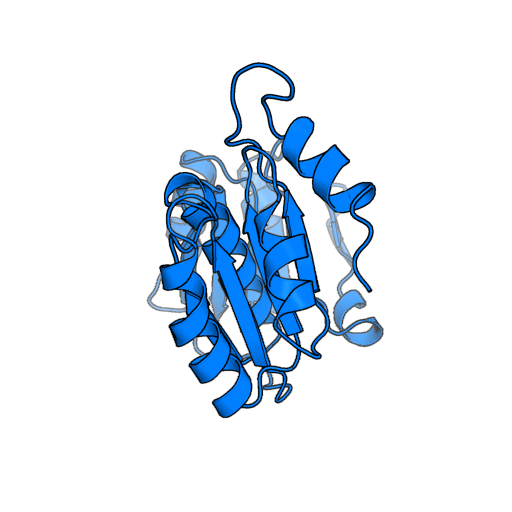.982 -2.643 1.00 93.62 104 ALA A CA 1
ATOM 821 C C . ALA A 1 104 ? 10.580 4.052 -2.687 1.00 93.62 104 ALA A C 1
ATOM 823 O O . ALA A 1 104 ? 9.970 4.771 -1.899 1.00 93.62 104 ALA A O 1
ATOM 824 N N . ASP A 1 105 ? 9.952 3.294 -3.588 1.00 96.00 105 ASP A N 1
ATOM 825 C CA . ASP A 1 105 ? 8.501 3.255 -3.770 1.00 96.00 105 ASP A CA 1
ATOM 826 C C . ASP A 1 105 ? 7.820 2.177 -2.898 1.00 96.00 105 ASP A C 1
ATOM 828 O O . ASP A 1 105 ? 6.593 2.174 -2.771 1.00 96.00 105 ASP A O 1
ATOM 832 N N . ILE A 1 106 ? 8.597 1.284 -2.264 1.00 96.50 106 ILE A N 1
ATOM 833 C CA . ILE A 1 106 ? 8.092 0.172 -1.435 1.00 96.50 106 ILE A CA 1
ATOM 834 C C . ILE A 1 106 ? 7.162 0.647 -0.312 1.00 96.50 106 ILE A C 1
ATOM 836 O O . ILE A 1 106 ? 6.087 0.065 -0.186 1.00 96.50 106 ILE A O 1
ATOM 840 N N . PRO A 1 107 ? 7.473 1.709 0.461 1.00 96.50 107 PRO A N 1
ATOM 841 C CA . PRO A 1 107 ? 6.558 2.201 1.490 1.00 96.50 107 PRO A CA 1
ATOM 842 C C . PRO A 1 107 ? 5.149 2.516 0.977 1.00 96.50 107 PRO A C 1
ATOM 844 O O . PRO A 1 107 ? 4.155 2.208 1.629 1.00 96.50 107 PRO A O 1
ATOM 847 N N . ILE A 1 108 ? 5.049 3.108 -0.216 1.00 97.25 108 ILE A N 1
ATOM 848 C CA . ILE A 1 108 ? 3.759 3.456 -0.819 1.00 97.25 108 ILE A CA 1
ATOM 849 C C . ILE A 1 108 ? 3.027 2.193 -1.296 1.00 97.25 108 ILE A C 1
ATOM 851 O O . ILE A 1 108 ? 1.808 2.100 -1.151 1.00 97.25 108 ILE A O 1
ATOM 855 N N . ALA A 1 109 ? 3.753 1.195 -1.806 1.00 97.81 109 ALA A N 1
ATOM 856 C CA . ALA A 1 109 ? 3.170 -0.093 -2.173 1.00 97.81 109 ALA A CA 1
ATOM 857 C C . ALA A 1 109 ? 2.712 -0.923 -0.964 1.00 97.81 109 ALA A C 1
ATOM 859 O O . ALA A 1 109 ? 1.658 -1.548 -1.040 1.00 97.81 109 ALA A O 1
ATOM 860 N N . GLU A 1 110 ? 3.438 -0.900 0.155 1.00 97.88 110 GLU A N 1
ATOM 861 C CA . GLU A 1 110 ? 3.008 -1.541 1.404 1.00 97.88 110 GLU A CA 1
ATOM 862 C C . GLU A 1 110 ? 1.756 -0.859 1.982 1.00 97.88 110 GLU A C 1
ATOM 864 O O . GLU A 1 110 ? 0.851 -1.545 2.457 1.00 97.88 110 GLU A O 1
ATOM 869 N N . GLU A 1 111 ? 1.637 0.474 1.878 1.00 97.00 111 GLU A N 1
ATOM 870 C CA . GLU A 1 111 ? 0.392 1.181 2.218 1.00 97.00 111 GLU A CA 1
ATOM 871 C C . GLU A 1 111 ? -0.762 0.706 1.318 1.00 97.00 111 GLU A C 1
ATOM 873 O O . GLU A 1 111 ? -1.817 0.327 1.826 1.00 97.00 111 GLU A O 1
ATOM 878 N N . ALA A 1 112 ? -0.559 0.632 -0.003 1.00 97.44 112 ALA A N 1
ATOM 879 C CA . ALA A 1 112 ? -1.574 0.141 -0.940 1.00 97.44 112 ALA A CA 1
ATOM 880 C C . ALA A 1 112 ? -1.979 -1.322 -0.672 1.00 97.44 112 ALA A C 1
ATOM 882 O O . ALA A 1 112 ? -3.170 -1.640 -0.662 1.00 97.44 112 ALA A O 1
ATOM 883 N N . LYS A 1 113 ? -1.004 -2.196 -0.394 1.00 97.94 113 LYS A N 1
ATOM 884 C CA . LYS A 1 113 ? -1.218 -3.596 -0.005 1.00 97.94 113 LYS A CA 1
ATOM 885 C C . LYS A 1 113 ? -2.072 -3.689 1.251 1.00 97.94 113 LYS A C 1
ATOM 887 O O . LYS A 1 113 ? -3.068 -4.407 1.251 1.00 97.94 113 LYS A O 1
ATOM 892 N N . LEU A 1 114 ? -1.712 -2.935 2.291 1.00 96.50 114 LEU A N 1
ATOM 893 C CA . LEU A 1 114 ? -2.450 -2.913 3.548 1.00 96.50 114 LEU A CA 1
ATOM 894 C C . LEU A 1 114 ? -3.917 -2.536 3.312 1.00 96.50 114 LEU A C 1
ATOM 896 O O . LEU A 1 114 ? -4.803 -3.201 3.844 1.00 96.50 114 LEU A O 1
ATOM 900 N N . ILE A 1 115 ? -4.187 -1.512 2.494 1.00 95.25 115 ILE A N 1
ATOM 901 C CA . ILE A 1 115 ? -5.562 -1.096 2.184 1.00 95.25 115 ILE A CA 1
ATOM 902 C C . ILE A 1 115 ? -6.311 -2.173 1.392 1.00 95.25 115 ILE A C 1
ATOM 904 O O . ILE A 1 115 ? -7.443 -2.495 1.748 1.00 95.25 115 ILE A O 1
ATOM 908 N N . ALA A 1 116 ? -5.695 -2.760 0.364 1.00 95.81 116 ALA A N 1
ATOM 909 C CA . ALA A 1 116 ? -6.326 -3.805 -0.441 1.00 95.81 116 ALA A CA 1
ATOM 910 C C . ALA A 1 116 ? -6.677 -5.052 0.395 1.00 95.81 116 ALA A C 1
ATOM 912 O O . ALA A 1 116 ? -7.780 -5.585 0.283 1.00 95.81 116 ALA A O 1
ATOM 913 N N . GLU A 1 117 ? -5.792 -5.470 1.302 1.00 94.81 117 GLU A N 1
ATOM 914 C CA . GLU A 1 117 ? -6.068 -6.571 2.233 1.00 94.81 117 GLU A CA 1
ATOM 915 C C . GLU A 1 117 ? -7.171 -6.203 3.239 1.00 94.81 117 GLU A C 1
ATOM 917 O O . GLU A 1 117 ? -8.036 -7.029 3.531 1.00 94.81 117 GLU A O 1
ATOM 922 N N . CYS A 1 118 ? -7.207 -4.954 3.728 1.00 92.38 118 CYS A N 1
ATOM 923 C CA . CYS A 1 118 ? -8.310 -4.462 4.568 1.00 92.38 118 CYS A CA 1
ATOM 924 C C . CYS A 1 118 ? -9.661 -4.487 3.838 1.00 92.38 118 CYS A C 1
ATOM 926 O O . CYS A 1 118 ? -10.695 -4.667 4.477 1.00 92.38 118 CYS A O 1
ATOM 928 N N . MET A 1 119 ? -9.654 -4.311 2.514 1.00 91.75 119 MET A N 1
ATOM 929 C CA . MET A 1 119 ? -10.831 -4.419 1.648 1.00 91.75 119 MET A CA 1
ATOM 930 C C . MET A 1 119 ? -11.206 -5.871 1.317 1.00 91.75 119 MET A C 1
ATOM 932 O O . MET A 1 119 ? -12.146 -6.095 0.559 1.00 91.75 119 MET A O 1
ATOM 936 N N . GLY A 1 120 ? -10.495 -6.860 1.871 1.00 92.88 120 GLY A N 1
ATOM 937 C CA . GLY A 1 120 ? -10.791 -8.277 1.675 1.00 92.88 120 GLY A CA 1
ATOM 938 C C . GLY A 1 120 ? -10.248 -8.866 0.374 1.00 92.88 120 GLY A C 1
ATOM 939 O O . GLY A 1 120 ? -10.654 -9.973 0.011 1.00 92.88 120 GLY A O 1
ATOM 940 N N . CYS A 1 121 ? -9.348 -8.160 -0.315 1.00 96.25 121 CYS A N 1
ATOM 941 C CA . CYS A 1 121 ? -8.680 -8.663 -1.511 1.00 96.25 121 CYS A CA 1
ATOM 942 C C . CYS A 1 121 ? -7.485 -9.561 -1.153 1.00 96.25 121 CYS A C 1
ATOM 944 O O . CYS A 1 121 ? -6.873 -9.422 -0.089 1.00 96.25 121 CYS A O 1
ATOM 946 N N . ASP A 1 122 ? -7.120 -10.453 -2.070 1.00 97.56 122 ASP A N 1
ATOM 947 C CA . ASP A 1 122 ? -5.829 -11.137 -2.049 1.00 97.56 122 ASP A CA 1
ATOM 948 C C . ASP A 1 122 ? -4.809 -10.303 -2.829 1.00 97.56 122 ASP A C 1
ATOM 950 O O . ASP A 1 122 ? -5.110 -9.780 -3.904 1.00 97.56 122 ASP A O 1
ATOM 954 N N . VAL A 1 123 ? -3.603 -10.144 -2.285 1.00 98.19 123 VAL A N 1
ATOM 955 C CA . VAL A 1 123 ? -2.604 -9.233 -2.852 1.00 98.19 123 VAL A CA 1
ATOM 956 C C . VAL A 1 123 ? -1.343 -9.984 -3.253 1.00 98.19 123 VAL A C 1
ATOM 958 O O . VAL A 1 123 ? -0.757 -10.721 -2.461 1.00 98.19 123 VAL A O 1
ATOM 961 N N . TYR A 1 124 ? -0.903 -9.748 -4.483 1.00 98.31 124 TYR A N 1
ATOM 962 C CA . TYR A 1 124 ? 0.332 -10.267 -5.057 1.00 98.31 124 TYR A CA 1
ATOM 963 C C . TYR A 1 124 ? 1.285 -9.099 -5.248 1.00 98.31 124 TYR A C 1
ATOM 965 O O . TYR A 1 124 ? 0.905 -8.096 -5.845 1.00 98.31 124 TYR A O 1
ATOM 973 N N . VAL A 1 125 ? 2.518 -9.203 -4.760 1.00 98.06 125 VAL A N 1
ATOM 974 C CA . VAL A 1 125 ? 3.466 -8.083 -4.800 1.00 98.06 125 VAL A CA 1
ATOM 975 C C . VAL A 1 125 ? 4.757 -8.452 -5.507 1.00 98.06 125 VAL A C 1
ATOM 977 O O . VAL A 1 125 ? 5.252 -9.570 -5.368 1.00 98.06 125 VAL A O 1
ATOM 980 N N . ALA A 1 126 ? 5.324 -7.491 -6.230 1.00 97.81 126 ALA A N 1
ATOM 981 C CA . ALA A 1 126 ? 6.692 -7.563 -6.716 1.00 97.81 126 ALA A CA 1
ATOM 982 C C . ALA A 1 126 ? 7.358 -6.192 -6.600 1.00 97.81 126 ALA A C 1
ATOM 984 O O . ALA A 1 126 ? 6.875 -5.197 -7.140 1.00 97.81 126 ALA A O 1
ATOM 985 N N . TYR A 1 127 ? 8.477 -6.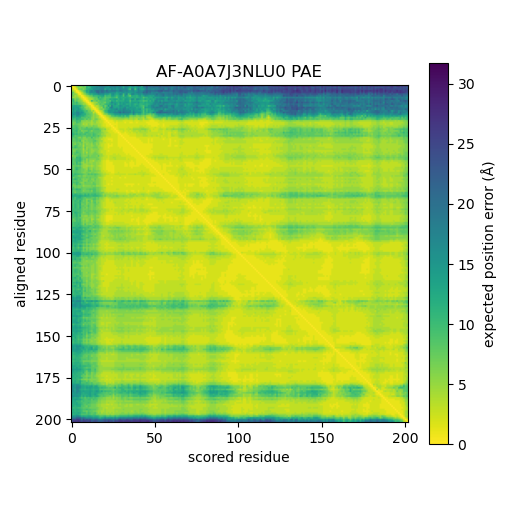147 -5.891 1.00 97.25 127 TYR A N 1
ATOM 986 C CA . TYR A 1 127 ? 9.189 -4.906 -5.621 1.00 97.25 127 TYR A CA 1
ATOM 987 C C . TYR A 1 127 ? 10.419 -4.758 -6.514 1.00 97.25 127 TYR A C 1
ATOM 989 O O . TYR A 1 127 ? 11.033 -5.750 -6.901 1.00 97.25 127 TYR A O 1
ATOM 997 N N . ASP A 1 128 ? 10.776 -3.508 -6.806 1.00 94.19 128 ASP A N 1
ATOM 998 C CA . ASP A 1 128 ? 11.972 -3.117 -7.562 1.00 94.19 128 ASP A CA 1
ATOM 999 C C . ASP A 1 128 ? 12.048 -3.734 -8.976 1.00 94.19 128 ASP A C 1
ATOM 1001 O O . ASP A 1 128 ? 13.064 -4.270 -9.433 1.00 94.19 128 ASP A O 1
ATOM 1005 N N . VAL A 1 129 ? 1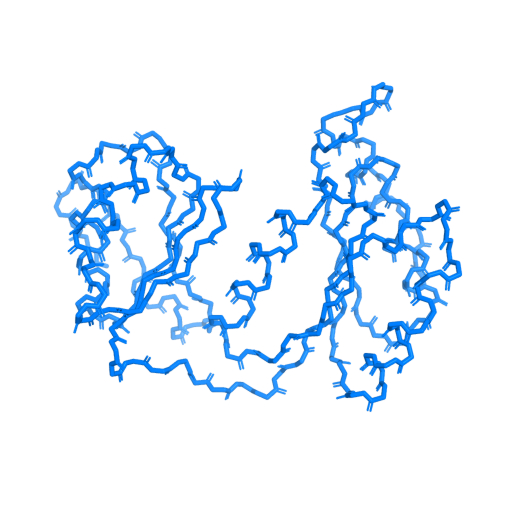0.936 -3.641 -9.707 1.00 94.94 129 VAL A N 1
ATOM 1006 C CA . VAL A 1 129 ? 10.780 -4.143 -11.084 1.00 94.94 129 VAL A CA 1
ATOM 1007 C C . VAL A 1 129 ? 10.799 -3.018 -12.127 1.00 94.94 129 VAL A C 1
ATOM 1009 O O . VAL A 1 129 ? 10.174 -3.117 -13.181 1.00 94.94 129 VAL A O 1
ATOM 1012 N N . GLY A 1 130 ? 11.500 -1.922 -11.827 1.00 87.94 130 GLY A N 1
ATOM 1013 C CA . GLY A 1 130 ? 11.535 -0.717 -12.652 1.00 87.94 130 GLY A CA 1
ATOM 1014 C C . GLY A 1 130 ? 12.116 -0.882 -14.051 1.00 87.94 130 GLY A C 1
ATOM 1015 O O . GLY A 1 130 ? 12.779 -1.862 -14.393 1.00 87.94 130 GLY A O 1
ATOM 1016 N N . VAL A 1 131 ? 11.912 0.162 -14.856 1.00 87.88 131 VAL A N 1
ATOM 1017 C CA . VAL A 1 131 ? 12.231 0.192 -16.292 1.00 87.88 131 VAL A CA 1
ATOM 1018 C C . VAL A 1 131 ? 13.722 -0.023 -16.573 1.00 87.88 131 VAL A C 1
ATOM 1020 O O . VAL A 1 131 ? 14.067 -0.717 -17.528 1.00 87.88 131 VAL A O 1
ATOM 1023 N N . ALA A 1 132 ? 14.614 0.479 -15.709 1.00 87.38 132 ALA A N 1
ATOM 1024 C CA . ALA A 1 132 ? 16.064 0.277 -15.831 1.00 87.38 132 ALA A CA 1
ATOM 1025 C C . ALA A 1 132 ? 16.472 -1.210 -15.879 1.00 87.38 132 ALA A C 1
ATOM 1027 O O . ALA A 1 132 ? 17.504 -1.562 -16.446 1.00 87.38 132 ALA A O 1
ATOM 1028 N N . GLY A 1 133 ? 15.653 -2.094 -15.307 1.00 88.88 133 GLY A N 1
ATOM 1029 C CA . GLY A 1 133 ? 15.805 -3.539 -15.383 1.00 88.88 133 GLY A CA 1
ATOM 1030 C C . GLY A 1 133 ? 14.525 -4.192 -15.873 1.00 88.88 133 GLY A C 1
ATOM 1031 O O . GLY A 1 133 ? 14.041 -5.101 -15.211 1.00 88.88 133 GLY A O 1
ATOM 1032 N N . ILE A 1 134 ? 13.976 -3.750 -17.010 1.00 90.50 134 ILE A N 1
ATOM 1033 C CA . ILE A 1 134 ? 12.619 -4.128 -17.440 1.00 90.50 134 ILE A CA 1
ATOM 1034 C C . ILE A 1 134 ? 12.355 -5.639 -17.469 1.00 90.50 134 ILE A C 1
ATOM 1036 O O . ILE A 1 134 ? 11.253 -6.087 -17.182 1.00 90.50 134 ILE A O 1
ATOM 1040 N N . HIS A 1 135 ? 13.379 -6.453 -17.720 1.00 91.94 135 HIS A N 1
ATOM 1041 C CA . HIS A 1 135 ? 13.278 -7.911 -17.668 1.00 91.94 135 HIS A CA 1
ATOM 1042 C C . HIS A 1 135 ? 12.765 -8.454 -16.318 1.00 91.94 135 HIS A C 1
ATOM 1044 O O . HIS A 1 135 ? 12.169 -9.530 -16.279 1.00 91.94 135 HIS A O 1
ATOM 1050 N N . ARG A 1 136 ? 12.955 -7.708 -15.221 1.00 94.06 136 ARG A N 1
ATOM 1051 C CA . ARG A 1 136 ? 12.471 -8.053 -13.878 1.00 94.06 136 ARG A CA 1
ATOM 1052 C C . ARG A 1 136 ? 10.945 -8.017 -13.763 1.00 94.06 136 ARG A C 1
ATOM 1054 O O . ARG A 1 136 ? 10.414 -8.691 -12.888 1.00 94.06 136 ARG A O 1
ATOM 1061 N N . VAL A 1 137 ? 10.240 -7.300 -14.644 1.00 94.81 137 VAL A N 1
ATOM 1062 C CA . VAL A 1 137 ? 8.771 -7.180 -14.601 1.00 94.81 137 VAL A CA 1
ATOM 1063 C C . VAL A 1 137 ? 8.055 -8.416 -15.151 1.00 94.81 137 VAL A C 1
ATOM 1065 O O . VAL A 1 137 ? 6.962 -8.753 -14.701 1.00 94.81 137 VAL A O 1
ATOM 1068 N N . PHE A 1 138 ? 8.669 -9.131 -16.101 1.00 95.19 138 PHE A N 1
ATOM 1069 C CA . PHE A 1 138 ? 7.973 -10.172 -16.860 1.00 95.19 138 PHE A CA 1
ATOM 1070 C C . PHE A 1 138 ? 7.559 -11.365 -16.001 1.00 95.19 138 PHE A C 1
ATOM 1072 O O . PHE A 1 138 ? 6.412 -11.801 -16.071 1.00 95.19 138 PHE A O 1
ATOM 1079 N N . LYS A 1 139 ? 8.471 -11.899 -15.178 1.00 95.75 139 LYS A N 1
ATOM 1080 C CA . LYS A 1 139 ? 8.170 -13.072 -14.343 1.00 95.75 139 LYS A CA 1
ATOM 1081 C C . LYS A 1 139 ? 7.029 -12.785 -13.349 1.00 95.75 139 LYS A C 1
ATOM 1083 O O . LYS A 1 139 ? 6.072 -13.559 -13.356 1.00 95.75 139 LYS A O 1
ATOM 1088 N N . PRO A 1 140 ? 7.066 -11.695 -12.558 1.00 96.38 140 PRO A N 1
ATOM 1089 C CA . PRO A 1 140 ? 5.958 -11.350 -11.675 1.00 96.38 140 PRO A CA 1
ATOM 1090 C C . PRO A 1 140 ? 4.631 -11.145 -12.402 1.00 96.38 140 PRO A C 1
ATOM 1092 O O . PRO A 1 140 ? 3.614 -11.640 -11.933 1.00 96.38 140 PRO A O 1
ATOM 1095 N N . LEU A 1 141 ? 4.626 -10.482 -13.565 1.00 95.81 141 LEU A N 1
ATOM 1096 C CA . LEU A 1 141 ? 3.397 -10.302 -14.344 1.00 95.81 141 LEU A CA 1
ATOM 1097 C C . LEU A 1 141 ? 2.810 -11.637 -14.807 1.00 95.81 141 LEU A C 1
ATOM 1099 O O . LEU A 1 141 ? 1.612 -11.863 -14.657 1.00 95.81 141 LEU A O 1
ATOM 1103 N N . VAL A 1 142 ? 3.644 -12.551 -15.308 1.00 96.75 142 VAL A N 1
ATOM 1104 C CA . VAL A 1 142 ? 3.197 -13.899 -15.691 1.00 96.75 142 VAL A CA 1
ATOM 1105 C C . VAL A 1 142 ? 2.605 -14.637 -14.491 1.00 96.75 142 VAL A C 1
ATOM 1107 O O . VAL A 1 142 ? 1.575 -15.295 -14.624 1.00 96.75 142 VAL A O 1
ATOM 1110 N N . GLU A 1 143 ? 3.228 -14.536 -13.318 1.00 97.25 143 GLU A N 1
ATOM 1111 C CA . GLU A 1 143 ? 2.702 -15.135 -12.091 1.00 97.25 143 GLU A CA 1
ATOM 1112 C C . GLU A 1 143 ? 1.371 -14.493 -11.670 1.00 97.25 143 GLU A C 1
ATOM 1114 O O . GLU A 1 143 ? 0.433 -15.223 -11.361 1.00 97.25 143 GLU A O 1
ATOM 1119 N N . MET A 1 144 ? 1.237 -13.166 -11.723 1.00 97.38 144 MET A N 1
ATOM 1120 C CA . MET A 1 144 ? -0.010 -12.453 -11.412 1.00 97.38 144 MET A CA 1
ATOM 1121 C C . MET A 1 144 ? -1.154 -12.868 -12.344 1.00 97.38 144 MET A C 1
ATOM 1123 O O . MET A 1 144 ? -2.228 -13.239 -11.870 1.00 97.38 144 MET A O 1
ATOM 1127 N N . VAL A 1 145 ? -0.909 -12.899 -13.656 1.00 96.25 145 VAL A N 1
ATOM 1128 C CA . VAL A 1 145 ? -1.902 -13.334 -14.652 1.00 96.25 145 VAL A CA 1
ATOM 1129 C C . VAL A 1 145 ? -2.300 -14.793 -14.421 1.00 96.25 145 VAL A C 1
ATOM 1131 O O . VAL A 1 145 ? -3.485 -15.115 -14.401 1.00 96.25 145 VAL A O 1
ATOM 1134 N N . ARG A 1 146 ? -1.334 -15.686 -14.163 1.00 97.00 146 ARG A N 1
ATOM 1135 C CA . ARG A 1 146 ? -1.614 -17.101 -13.852 1.00 97.00 146 ARG A CA 1
ATOM 1136 C C . ARG A 1 146 ? -2.440 -17.285 -12.584 1.00 97.00 146 ARG A C 1
ATOM 1138 O O . ARG A 1 146 ? -3.242 -18.210 -12.516 1.00 97.00 146 ARG A O 1
ATOM 1145 N N . ASN A 1 147 ? -2.240 -16.428 -11.588 1.00 97.06 147 ASN A N 1
ATOM 1146 C CA . ASN A 1 147 ? -3.021 -16.441 -10.355 1.00 97.06 147 ASN A CA 1
ATOM 1147 C C . ASN A 1 147 ? -4.411 -15.796 -10.514 1.00 97.06 147 ASN A C 1
ATOM 1149 O O . ASN A 1 147 ? -5.206 -15.845 -9.571 1.00 97.06 147 ASN A O 1
ATOM 1153 N N . GLY A 1 148 ? -4.724 -15.239 -11.688 1.00 97.00 148 GLY A N 1
ATOM 1154 C CA . GLY A 1 148 ? -5.999 -14.592 -11.982 1.00 97.00 148 GLY A CA 1
ATOM 1155 C C . GLY A 1 148 ? -6.159 -13.258 -11.261 1.00 97.00 148 GLY A C 1
ATOM 1156 O O . GLY A 1 148 ? -7.199 -13.031 -10.660 1.00 97.00 148 GLY A O 1
ATOM 1157 N N . VAL A 1 149 ? -5.114 -12.424 -11.239 1.00 98.00 149 VAL A N 1
ATOM 1158 C CA . VAL A 1 149 ? -5.205 -11.037 -10.753 1.00 98.00 149 VAL A CA 1
ATOM 1159 C C . VAL A 1 149 ? -6.192 -10.237 -11.607 1.00 98.00 149 VAL A C 1
ATOM 1161 O O . VAL A 1 149 ? -6.132 -10.307 -12.831 1.00 98.00 149 VAL A O 1
ATOM 1164 N N . ASP A 1 150 ? -7.060 -9.458 -10.959 1.00 98.00 150 ASP A N 1
ATOM 1165 C CA . ASP A 1 150 ? -8.112 -8.670 -11.613 1.00 98.00 150 ASP A CA 1
ATOM 1166 C C . ASP A 1 150 ? -7.647 -7.256 -11.994 1.00 98.00 150 ASP A C 1
ATOM 1168 O O . ASP A 1 150 ? -8.187 -6.644 -12.910 1.00 98.00 150 ASP A O 1
ATOM 1172 N N . VAL A 1 151 ? -6.669 -6.705 -11.267 1.00 98.12 151 VAL A N 1
ATOM 1173 C CA . VAL A 1 151 ? -6.150 -5.339 -11.450 1.00 98.12 151 VAL A CA 1
ATOM 1174 C C . VAL A 1 151 ? -4.695 -5.249 -11.002 1.00 98.12 151 VAL A C 1
ATOM 1176 O O . VAL A 1 151 ? -4.308 -5.858 -10.001 1.00 98.12 151 VAL A O 1
ATOM 1179 N N . VAL A 1 152 ? -3.887 -4.459 -11.712 1.00 98.31 152 VAL A N 1
ATOM 1180 C CA . VAL A 1 152 ? -2.485 -4.205 -11.352 1.00 98.31 152 VAL A CA 1
ATOM 1181 C C . VAL A 1 152 ? -2.298 -2.748 -10.934 1.00 98.31 152 VAL A C 1
ATOM 1183 O O . VAL A 1 152 ? -2.547 -1.824 -11.699 1.00 98.31 152 VAL A O 1
ATOM 1186 N N . VAL A 1 153 ? -1.818 -2.530 -9.717 1.00 98.56 153 VAL A N 1
ATOM 1187 C CA . VAL A 1 153 ? -1.401 -1.228 -9.195 1.00 98.56 153 VAL A CA 1
ATOM 1188 C C . VAL A 1 153 ? 0.105 -1.090 -9.385 1.00 98.56 153 VAL A C 1
ATOM 1190 O O . VAL A 1 153 ? 0.878 -1.932 -8.934 1.00 98.56 153 VAL A O 1
ATOM 1193 N N . VAL A 1 154 ? 0.545 -0.022 -10.040 1.00 98.00 154 VAL A N 1
ATOM 1194 C CA . VAL A 1 154 ? 1.959 0.215 -10.337 1.00 98.00 154 VAL A CA 1
ATOM 1195 C C . VAL A 1 154 ? 2.407 1.511 -9.681 1.00 98.00 154 VAL A C 1
ATOM 1197 O O . VAL A 1 154 ? 1.958 2.597 -10.041 1.00 98.00 154 VAL A O 1
ATOM 1200 N N . VAL A 1 155 ? 3.314 1.391 -8.719 1.00 98.00 155 VAL A N 1
ATOM 1201 C CA . VAL A 1 155 ? 3.812 2.484 -7.886 1.00 98.00 155 VAL A CA 1
ATOM 1202 C C . VAL A 1 155 ? 5.193 2.917 -8.385 1.00 98.00 155 VAL A C 1
ATOM 1204 O O . VAL A 1 155 ? 6.137 2.127 -8.354 1.00 98.00 155 VAL A O 1
ATOM 1207 N N . ALA A 1 156 ? 5.327 4.153 -8.872 1.00 95.75 156 ALA A N 1
ATOM 1208 C CA . ALA A 1 156 ? 6.588 4.646 -9.440 1.00 95.75 156 ALA A CA 1
ATOM 1209 C C . ALA A 1 156 ? 6.734 6.173 -9.327 1.00 95.75 156 ALA A C 1
ATOM 1211 O O . ALA A 1 156 ? 5.767 6.900 -9.549 1.00 95.75 156 ALA A O 1
ATOM 1212 N N . GLY A 1 157 ? 7.942 6.667 -9.028 1.00 91.62 157 GLY A N 1
ATOM 1213 C CA . GLY A 1 157 ? 8.154 8.100 -8.755 1.00 91.62 157 GLY A CA 1
ATOM 1214 C C . GLY A 1 157 ? 9.066 8.910 -9.669 1.00 91.62 157 GLY A C 1
ATOM 1215 O O . GLY A 1 157 ? 8.885 10.121 -9.729 1.00 91.62 157 GLY A O 1
ATOM 1216 N N . MET A 1 158 ? 10.042 8.300 -10.349 1.00 89.19 158 MET A N 1
ATOM 1217 C CA . MET A 1 158 ? 11.008 9.018 -11.204 1.00 89.19 158 MET A CA 1
ATOM 1218 C C . MET A 1 158 ? 10.318 9.595 -12.459 1.00 89.19 158 MET A C 1
ATOM 1220 O O . MET A 1 158 ? 9.541 10.543 -12.388 1.00 89.19 158 MET A O 1
ATOM 1224 N N . GLU A 1 159 ? 10.544 9.006 -13.628 1.00 89.06 159 GLU A N 1
ATOM 1225 C CA . GLU A 1 159 ? 9.815 9.325 -14.854 1.00 89.06 159 GLU A CA 1
ATOM 1226 C C . GLU A 1 159 ? 8.406 8.713 -14.876 1.00 89.06 159 GLU A C 1
ATOM 1228 O O . GLU A 1 159 ? 7.598 9.068 -15.719 1.00 89.06 159 GLU A O 1
ATOM 1233 N N . GLY A 1 160 ? 8.079 7.798 -13.955 1.00 92.38 160 GLY A N 1
ATOM 1234 C CA . GLY A 1 160 ? 6.738 7.210 -13.849 1.00 92.38 160 GLY A CA 1
ATOM 1235 C C . GLY A 1 160 ? 6.300 6.397 -15.073 1.00 92.38 160 GLY A C 1
ATOM 1236 O O . GLY A 1 160 ? 5.105 6.247 -15.293 1.00 92.38 160 GLY A O 1
ATOM 1237 N N . ALA A 1 161 ? 7.241 5.867 -15.862 1.00 93.31 161 ALA A N 1
ATOM 1238 C CA . ALA A 1 161 ? 6.953 5.154 -17.111 1.00 93.31 161 ALA A CA 1
ATOM 1239 C C . ALA A 1 161 ? 6.484 3.697 -16.921 1.00 93.31 161 ALA A C 1
ATOM 1241 O O . ALA A 1 161 ? 5.878 3.120 -17.823 1.00 93.31 161 ALA A O 1
ATOM 1242 N N . LEU A 1 162 ? 6.753 3.084 -15.759 1.00 94.81 162 LEU A N 1
ATOM 1243 C CA . LEU A 1 162 ? 6.447 1.669 -15.515 1.00 94.81 162 LEU A CA 1
ATOM 1244 C C . LEU A 1 162 ? 4.961 1.300 -15.724 1.00 94.81 162 LEU A C 1
ATOM 1246 O O . LEU A 1 162 ? 4.731 0.272 -16.357 1.00 94.81 162 LEU A O 1
ATOM 1250 N N . PRO A 1 163 ? 3.955 2.079 -15.266 1.00 95.31 163 PRO A N 1
ATOM 1251 C CA . PRO A 1 163 ? 2.547 1.748 -15.496 1.00 95.31 163 PRO A CA 1
ATOM 1252 C C . PRO A 1 163 ? 2.203 1.600 -16.980 1.00 95.31 163 PRO A C 1
ATOM 1254 O O . PRO A 1 163 ? 1.514 0.656 -17.345 1.00 95.31 163 PRO A O 1
ATOM 1257 N N . SER A 1 164 ? 2.739 2.475 -17.835 1.00 94.00 164 SER A N 1
ATOM 1258 C CA . SER A 1 164 ? 2.508 2.449 -19.285 1.00 94.00 164 SER A CA 1
ATOM 1259 C C . SER A 1 164 ? 3.164 1.243 -19.953 1.00 94.00 164 SER A C 1
ATOM 1261 O O . SER A 1 164 ? 2.633 0.688 -20.910 1.00 94.00 164 SER A O 1
ATOM 1263 N N . VAL A 1 165 ? 4.315 0.801 -19.437 1.00 94.12 165 VAL A N 1
ATOM 1264 C CA . VAL A 1 165 ? 4.927 -0.449 -19.901 1.00 94.12 165 VAL A CA 1
ATOM 1265 C C . VAL A 1 165 ? 4.088 -1.647 -19.468 1.00 94.12 165 VAL A C 1
ATOM 1267 O O . VAL A 1 165 ? 3.827 -2.529 -20.277 1.00 94.12 165 VAL A O 1
ATOM 1270 N N . VAL A 1 166 ? 3.640 -1.675 -18.212 1.00 95.56 166 VAL A N 1
ATOM 1271 C CA . VAL A 1 166 ? 2.813 -2.766 -17.684 1.00 95.56 166 VAL A CA 1
ATOM 1272 C C . VAL A 1 166 ? 1.490 -2.872 -18.443 1.00 95.56 166 VAL A C 1
ATOM 1274 O O . VAL A 1 166 ? 1.125 -3.979 -18.822 1.00 95.56 166 VAL A O 1
ATOM 1277 N N . SER A 1 167 ? 0.809 -1.760 -18.734 1.00 94.62 167 SER A N 1
ATOM 1278 C CA . SER A 1 167 ? -0.456 -1.778 -19.486 1.00 94.62 167 SER A CA 1
ATOM 1279 C C . SER A 1 167 ? -0.305 -2.278 -20.922 1.00 94.62 167 SER A C 1
ATOM 1281 O O . SER A 1 167 ? -1.228 -2.880 -21.452 1.00 94.62 167 SER A O 1
ATOM 1283 N N . GLY A 1 168 ? 0.870 -2.124 -21.537 1.00 93.38 168 GLY A N 1
ATOM 1284 C CA . GLY A 1 168 ? 1.172 -2.742 -22.832 1.00 93.38 168 GLY A CA 1
ATOM 1285 C C . GLY A 1 168 ? 1.458 -4.251 -22.775 1.00 93.38 168 GLY A C 1
ATOM 1286 O O . GLY A 1 168 ? 1.582 -4.881 -23.824 1.00 93.38 168 GLY A O 1
ATOM 1287 N N . LEU A 1 169 ? 1.606 -4.836 -21.579 1.00 93.69 169 LEU A N 1
ATOM 1288 C CA . LEU A 1 169 ? 1.993 -6.238 -21.373 1.00 93.69 169 LEU A CA 1
ATOM 1289 C C . LEU A 1 169 ? 0.867 -7.122 -20.818 1.00 93.69 169 LEU A C 1
ATOM 1291 O O . LEU A 1 169 ? 1.018 -8.345 -20.823 1.00 93.69 169 LEU A O 1
ATOM 1295 N N . VAL A 1 170 ? -0.227 -6.540 -20.320 1.00 94.12 170 VAL A N 1
ATOM 1296 C CA . VAL A 1 170 ? -1.355 -7.280 -19.736 1.00 94.12 170 VAL A CA 1
ATOM 1297 C C . VAL A 1 170 ? -2.693 -6.750 -20.240 1.00 94.12 170 VAL A C 1
ATOM 1299 O O . VAL A 1 170 ? -2.857 -5.552 -20.424 1.00 94.12 170 VAL A O 1
ATOM 1302 N N . ASP A 1 171 ? -3.669 -7.644 -20.389 1.00 93.94 171 ASP A N 1
ATOM 1303 C CA . ASP A 1 171 ? -5.067 -7.311 -20.711 1.00 93.94 171 ASP A CA 1
ATOM 1304 C C . ASP A 1 171 ? -5.894 -7.092 -19.426 1.00 93.94 171 ASP A C 1
ATOM 1306 O O . ASP A 1 171 ? -6.983 -7.630 -19.243 1.00 93.94 171 ASP A O 1
ATOM 1310 N N . LEU A 1 172 ? -5.307 -6.381 -18.458 1.00 95.06 172 LEU A N 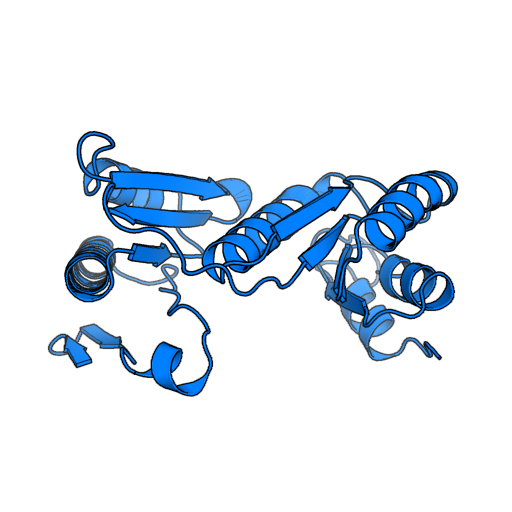1
ATOM 1311 C CA . LEU A 1 172 ? -5.893 -6.102 -17.144 1.00 95.06 172 LEU A CA 1
ATOM 1312 C C . LEU A 1 172 ? -5.899 -4.590 -16.899 1.00 95.06 172 LEU A C 1
ATOM 1314 O O . LEU A 1 172 ? -4.966 -3.909 -17.331 1.00 95.06 172 LEU A O 1
ATOM 1318 N N . PRO A 1 173 ? -6.872 -4.048 -16.145 1.00 96.31 173 PRO A N 1
ATOM 1319 C CA . PRO A 1 173 ? -6.814 -2.668 -15.684 1.00 96.31 173 PRO A CA 1
ATOM 1320 C C . PRO A 1 173 ? -5.504 -2.381 -14.937 1.00 96.31 173 PRO A C 1
ATOM 1322 O O . PRO A 1 173 ? -5.128 -3.108 -14.012 1.00 96.31 173 PRO A O 1
ATOM 1325 N N . VAL A 1 174 ? -4.830 -1.291 -15.314 1.00 96.88 174 VAL A N 1
ATOM 1326 C CA . VAL A 1 174 ? -3.600 -0.823 -14.664 1.00 96.88 174 VAL A CA 1
ATOM 1327 C C . VAL A 1 174 ? -3.842 0.528 -13.999 1.00 96.88 174 VAL A C 1
ATOM 1329 O O . VAL A 1 174 ? -4.270 1.483 -14.641 1.00 96.88 174 VAL A O 1
ATOM 1332 N N . ILE A 1 175 ? -3.543 0.619 -12.704 1.00 97.38 175 ILE A N 1
ATOM 1333 C CA . ILE A 1 175 ? -3.658 1.842 -11.905 1.00 97.38 175 ILE A CA 1
ATOM 1334 C C . ILE A 1 175 ? -2.252 2.361 -11.602 1.00 97.38 175 ILE A C 1
ATOM 1336 O O . ILE A 1 175 ? -1.507 1.748 -10.838 1.00 97.38 175 ILE A O 1
ATOM 1340 N N . GLY A 1 176 ? -1.889 3.507 -12.178 1.00 96.56 176 GLY A N 1
ATOM 1341 C CA . GLY A 1 176 ? -0.636 4.197 -11.866 1.00 96.56 176 GLY A CA 1
ATOM 1342 C C . GLY A 1 176 ? -0.724 4.995 -10.562 1.00 96.56 176 GLY A C 1
ATOM 1343 O O . GLY A 1 176 ? -1.646 5.789 -10.378 1.00 96.56 176 GLY A O 1
ATOM 1344 N N . VAL A 1 177 ? 0.249 4.810 -9.667 1.00 97.50 177 VAL A N 1
ATOM 1345 C CA . VAL A 1 177 ? 0.398 5.574 -8.421 1.00 97.50 177 VAL A CA 1
ATOM 1346 C C . VAL A 1 177 ? 1.712 6.359 -8.476 1.00 97.50 177 VAL A C 1
ATOM 1348 O O . VAL A 1 177 ? 2.780 5.783 -8.237 1.00 97.50 177 VAL A O 1
ATOM 1351 N N . PRO A 1 178 ? 1.665 7.666 -8.792 1.00 96.00 178 PRO A N 1
ATOM 1352 C CA . PRO A 1 178 ? 2.863 8.491 -8.844 1.00 96.00 178 PRO A CA 1
ATOM 1353 C C . PRO A 1 178 ? 3.362 8.783 -7.426 1.00 96.00 178 PRO A C 1
ATOM 1355 O O . PRO A 1 178 ? 2.609 9.279 -6.585 1.00 96.00 178 PRO A O 1
ATOM 1358 N N . THR A 1 179 ? 4.634 8.493 -7.149 1.00 94.81 179 THR A N 1
ATOM 1359 C CA . THR A 1 179 ? 5.262 8.805 -5.853 1.00 94.81 179 THR A CA 1
ATOM 1360 C C . THR A 1 179 ? 6.144 10.050 -5.938 1.00 94.81 179 THR A C 1
ATOM 1362 O O . THR A 1 179 ? 6.570 10.476 -7.010 1.00 94.81 179 THR A O 1
ATOM 1365 N N . SER A 1 180 ? 6.454 10.644 -4.783 1.00 91.81 180 SER A N 1
ATOM 1366 C CA . SER A 1 180 ? 7.298 11.844 -4.691 1.00 91.81 180 SER A CA 1
ATOM 1367 C C . SER A 1 180 ? 8.804 11.555 -4.611 1.00 91.81 180 SER A C 1
ATOM 1369 O O . SER A 1 180 ? 9.560 12.434 -4.204 1.00 91.81 180 SER A O 1
ATOM 1371 N N . THR A 1 181 ? 9.255 10.345 -4.964 1.00 83.75 181 THR A N 1
ATOM 1372 C CA . THR A 1 181 ? 10.668 9.930 -4.842 1.00 83.75 181 THR A CA 1
ATOM 1373 C C . THR A 1 181 ? 11.578 10.541 -5.915 1.00 83.75 181 THR A C 1
ATOM 1375 O O . THR A 1 181 ? 12.789 10.623 -5.712 1.00 83.75 181 THR A O 1
ATOM 1378 N N . GLY A 1 182 ? 11.009 11.013 -7.032 1.00 79.12 182 GLY A N 1
ATOM 1379 C CA . GLY A 1 182 ? 11.747 11.622 -8.138 1.00 79.12 182 GLY A CA 1
ATOM 1380 C C . GLY A 1 182 ? 12.516 12.897 -7.764 1.00 79.12 182 GLY A C 1
ATOM 1381 O O . GLY A 1 182 ? 12.031 13.742 -7.005 1.00 79.12 182 GLY A O 1
ATOM 1382 N N . TYR A 1 183 ? 13.699 13.070 -8.359 1.00 84.00 183 TYR A N 1
ATOM 1383 C CA . TYR A 1 183 ? 14.559 14.252 -8.224 1.00 84.00 183 TYR A CA 1
ATOM 1384 C C . TYR A 1 183 ? 14.875 14.887 -9.588 1.00 84.00 183 TYR A C 1
ATOM 1386 O O . TYR A 1 183 ? 14.614 14.309 -10.638 1.00 84.00 183 TYR A O 1
ATOM 1394 N N . GLY A 1 184 ? 15.457 16.091 -9.578 1.00 87.38 184 GLY A N 1
AT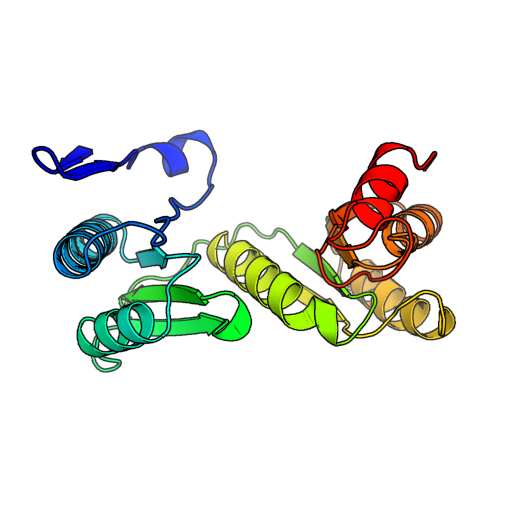OM 1395 C CA . GLY A 1 184 ? 15.792 16.822 -10.803 1.00 87.38 184 GLY A CA 1
ATOM 1396 C C . GLY A 1 184 ? 14.572 17.478 -11.458 1.00 87.38 184 GLY A C 1
ATOM 1397 O O . GLY A 1 184 ? 13.676 17.975 -10.771 1.00 87.38 184 GLY A O 1
ATOM 1398 N N . MET A 1 185 ? 14.552 17.526 -12.792 1.00 84.81 185 MET A N 1
ATOM 1399 C CA . MET A 1 185 ? 13.439 18.110 -13.544 1.00 84.81 185 MET A CA 1
ATOM 1400 C C . MET A 1 185 ? 12.184 17.250 -13.368 1.00 84.81 185 MET A C 1
ATOM 1402 O O . MET A 1 185 ? 12.192 16.068 -13.687 1.00 84.81 185 MET A O 1
ATOM 1406 N N . GLY A 1 186 ? 11.109 17.843 -12.845 1.00 85.50 186 GLY A N 1
ATOM 1407 C CA . GLY A 1 186 ? 9.914 17.081 -12.473 1.00 85.50 186 GLY A CA 1
ATOM 1408 C C . GLY A 1 186 ? 10.051 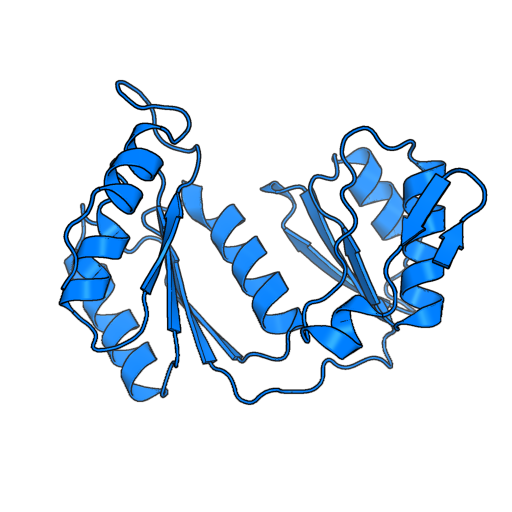16.316 -11.150 1.00 85.50 186 GLY A C 1
ATOM 1409 O O . GLY A 1 186 ? 9.299 15.373 -10.918 1.00 85.50 186 GLY A O 1
ATOM 1410 N N . GLY A 1 187 ? 10.982 16.708 -10.273 1.00 90.31 187 GLY A N 1
ATOM 1411 C CA . GLY A 1 187 ? 11.100 16.140 -8.929 1.00 90.31 187 GLY A CA 1
ATOM 1412 C C . GLY A 1 187 ? 9.827 16.275 -8.078 1.00 90.31 187 GLY A C 1
ATOM 1413 O O . GLY A 1 187 ? 8.822 16.841 -8.511 1.00 90.31 187 GLY A O 1
ATOM 1414 N N . VAL A 1 188 ? 9.862 15.716 -6.863 1.00 90.19 188 VAL A N 1
ATOM 1415 C CA . VAL A 1 188 ? 8.722 15.620 -5.920 1.00 90.19 188 VAL A CA 1
ATOM 1416 C C . VAL A 1 188 ? 7.471 14.935 -6.497 1.00 90.19 188 VAL A C 1
ATOM 1418 O O . VAL A 1 188 ? 6.378 15.040 -5.938 1.00 90.19 188 VAL A O 1
ATOM 1421 N N . GLY A 1 189 ? 7.645 14.175 -7.581 1.00 92.31 189 GLY A N 1
ATOM 1422 C CA . GLY A 1 189 ? 6.602 13.386 -8.240 1.00 92.31 189 GLY A CA 1
ATOM 1423 C C . GLY A 1 189 ? 5.865 14.105 -9.369 1.00 92.31 189 GLY A C 1
ATOM 1424 O O . GLY A 1 189 ? 4.938 13.534 -9.935 1.00 92.31 189 GLY A O 1
ATOM 1425 N N . VAL A 1 190 ? 6.259 15.331 -9.737 1.00 94.44 190 VAL A N 1
ATOM 1426 C CA . VAL A 1 190 ? 5.613 16.066 -10.842 1.00 94.44 190 VAL A CA 1
ATOM 1427 C C . VAL A 1 190 ? 5.822 15.352 -12.180 1.00 94.44 190 VAL A C 1
ATOM 1429 O O . VAL A 1 190 ? 4.880 15.218 -12.956 1.00 94.44 190 VAL A O 1
ATOM 1432 N N . GLY A 1 191 ? 7.033 14.856 -12.436 1.00 93.75 191 GLY A N 1
ATOM 1433 C CA . GLY A 1 191 ? 7.381 14.117 -13.649 1.00 93.75 191 GLY A CA 1
ATOM 1434 C C . GLY A 1 191 ? 6.596 12.813 -13.766 1.00 93.75 191 GLY A C 1
ATOM 1435 O O . GLY A 1 191 ? 5.956 12.578 -14.790 1.00 93.75 191 GLY A O 1
ATOM 1436 N N . ALA A 1 192 ? 6.566 12.013 -12.696 1.00 94.38 192 ALA A N 1
ATOM 1437 C CA . ALA A 1 192 ? 5.760 10.798 -12.647 1.00 94.38 192 ALA A CA 1
ATOM 1438 C C . ALA A 1 192 ? 4.263 11.077 -12.828 1.00 94.38 192 ALA A C 1
ATOM 1440 O O . ALA A 1 192 ? 3.615 10.404 -13.625 1.00 94.38 192 ALA A O 1
ATOM 1441 N N . LEU A 1 193 ? 3.715 12.088 -12.144 1.00 95.25 193 LEU A N 1
ATOM 1442 C CA . LEU A 1 193 ? 2.301 12.450 -12.257 1.00 95.25 193 LEU A CA 1
ATOM 1443 C C . LEU A 1 193 ? 1.925 12.836 -13.692 1.00 95.25 193 LEU A C 1
ATOM 1445 O O . LEU A 1 193 ? 0.954 12.309 -14.231 1.00 95.25 193 LEU A O 1
ATOM 1449 N N . LEU A 1 194 ? 2.686 13.744 -14.310 1.00 94.62 194 LEU A N 1
ATOM 1450 C CA . LEU A 1 194 ? 2.418 14.187 -15.679 1.00 94.62 194 LEU A CA 1
ATOM 1451 C C . LEU A 1 194 ? 2.550 13.032 -16.669 1.00 94.62 194 LEU A C 1
ATOM 1453 O O . LEU A 1 194 ? 1.671 12.860 -17.507 1.00 94.62 194 LEU A O 1
ATOM 1457 N N . THR A 1 195 ? 3.585 12.202 -16.528 1.00 93.12 195 THR A N 1
ATOM 1458 C CA . THR A 1 195 ? 3.782 11.039 -17.399 1.00 93.12 195 THR A CA 1
ATOM 1459 C C . THR A 1 195 ? 2.615 10.067 -17.294 1.00 93.12 195 THR A C 1
ATOM 1461 O O . THR A 1 195 ? 2.070 9.677 -18.321 1.00 93.12 195 THR A O 1
ATOM 1464 N N . MET A 1 196 ? 2.173 9.710 -16.086 1.00 94.12 196 MET A N 1
ATOM 1465 C CA . MET A 1 196 ? 1.058 8.773 -15.906 1.00 94.12 196 MET A CA 1
ATOM 1466 C C . MET A 1 196 ? -0.279 9.335 -16.412 1.00 94.12 196 MET A C 1
ATOM 1468 O O . MET A 1 196 ? -1.073 8.583 -16.964 1.00 94.12 196 MET A O 1
ATOM 1472 N N . LEU A 1 197 ? -0.526 10.643 -16.271 1.00 93.75 197 LEU A N 1
ATOM 1473 C CA . LEU A 1 197 ? -1.756 11.284 -16.763 1.00 93.75 197 LEU A CA 1
ATOM 1474 C C . LEU A 1 197 ? -1.774 11.502 -18.282 1.00 93.75 197 LEU A C 1
ATOM 1476 O O . LEU A 1 197 ? -2.848 11.544 -18.876 1.00 93.75 197 LEU A O 1
ATOM 1480 N N . GLN A 1 198 ? -0.607 11.700 -18.898 1.00 92.38 198 GLN A N 1
ATOM 1481 C CA . GLN A 1 198 ? -0.473 12.002 -20.329 1.00 92.38 198 GLN A CA 1
ATOM 1482 C C . GLN A 1 198 ? -0.083 10.783 -21.168 1.00 92.38 198 GLN A C 1
ATOM 1484 O O . GLN A 1 198 ? -0.005 10.876 -22.394 1.00 92.38 198 GLN A O 1
ATOM 1489 N N . SER A 1 199 ? 0.184 9.645 -20.528 1.00 87.00 199 SER A N 1
ATOM 1490 C CA . SER A 1 199 ? 0.539 8.417 -21.226 1.00 87.00 199 SER A CA 1
ATOM 1491 C C . SER A 1 199 ? -0.616 7.955 -22.102 1.00 87.00 199 SER A C 1
ATOM 1493 O O . SER A 1 199 ? -1.727 7.731 -21.632 1.00 87.00 199 SER A O 1
ATOM 1495 N N . CYS A 1 200 ? -0.324 7.769 -23.384 1.00 76.69 200 CYS A N 1
ATOM 1496 C CA . CYS A 1 200 ? -1.203 7.042 -24.283 1.00 76.69 200 CYS A CA 1
ATOM 1497 C C . CYS A 1 200 ? -0.958 5.550 -24.054 1.00 76.69 200 CYS A C 1
ATOM 1499 O O . CYS A 1 200 ? -0.061 4.965 -24.659 1.00 76.69 200 CYS A O 1
ATOM 1501 N N . SER A 1 201 ? -1.704 4.954 -23.132 1.00 65.50 201 SER A N 1
ATOM 1502 C CA . SER A 1 201 ? -1.868 3.502 -23.080 1.00 65.50 201 SER A CA 1
ATOM 1503 C C . SER A 1 201 ? -3.124 3.112 -23.860 1.00 65.50 201 SER A C 1
ATOM 1505 O O . SER A 1 201 ? -4.065 3.904 -23.912 1.00 65.50 201 SER A O 1
ATOM 1507 N N . LEU A 1 202 ? -3.077 1.939 -24.500 1.00 53.22 202 LEU A N 1
ATOM 1508 C CA . LEU A 1 202 ? -4.144 1.358 -25.326 1.00 53.22 202 LEU A CA 1
ATOM 1509 C C . LEU A 1 202 ? -5.510 1.339 -24.629 1.00 53.22 202 LEU A C 1
ATOM 1511 O O . LEU A 1 202 ? -5.538 1.094 -23.402 1.00 53.22 202 LEU A O 1
#

Solvent-accessible surface area (backbone atoms only — not comparable to full-atom values): 10948 Å² total; per-residue (Å²): 86,75,48,90,97,75,48,80,44,70,80,62,46,40,84,76,66,63,46,81,71,71,43,76,37,68,93,56,56,68,67,59,50,50,52,54,44,50,56,39,26,75,74,69,30,37,38,37,37,35,49,32,53,73,69,51,46,53,49,50,52,64,74,52,45,72,91,61,23,46,77,50,73,38,73,90,56,18,32,40,38,42,29,32,72,88,52,75,64,67,70,67,80,45,28,38,28,39,39,17,35,35,72,86,31,42,53,61,47,52,47,51,48,53,52,43,43,64,51,14,29,49,76,47,77,43,75,53,32,18,69,96,49,46,78,56,37,53,62,55,50,53,51,37,57,74,71,59,44,63,33,37,38,27,28,22,16,48,64,23,56,52,39,56,54,51,46,76,72,46,100,47,58,63,46,68,41,59,32,56,75,14,67,74,88,40,29,66,13,50,29,3,41,51,37,55,74,67,55,88,63,135

Sequence (202 aa):
MELENIAKIDVKRELRSSIPEIVYARGKRKEHLVEVAREIVKKKGYVIVTKCNGEQLALLKKEFPESSFQLRTVEETGTIYVRRSDYEPVKTGGKVGILTGGTADIPIAEEAKLIAECMGCDVYVAYDVGVAGIHRVFKPLVEMVRNGVDVVVVVAGMEGALPSVVSGLVDLPVIGVPTSTGYGMGGVGVGALLTMLQSCSL

Nearest PDB structures (foldseek):
  8soq-assembly2_C  TM=9.031E-01  e=3.042E-15  Lactiplantibacillus plantarum WCFS1
  8std-assembly2_D  TM=8.960E-01  e=3.238E-15  Lactiplantibacillus plantarum WCFS1
  7mj0-assembly1_A  TM=8.779E-01  e=6.032E-15  Lactiplantibacillus plantarum WCFS1
  7mj0-assembly1_B  TM=8.880E-01  e=2.524E-14  Lactiplantibacillus plantarum WCFS1
  4z7j-assembly1_A  TM=8.650E-01  e=4.410E-04  Acetobacter aceti 1023

Radius of gyration: 18.3 Å; Cα contacts (8 Å, |Δi|>4): 376; chains: 1; bounding box: 38×36×49 Å

Foldseek 3Di:
DDPDVQDDFDPCVCVVPLAATEAEPPPDDLVSSLVVQVVCCVVPQKYKYWPADPVSVVSNCVSQDPVFWDWDDLHVGNIIIIGGPPDAADAPAAEEEEEEQAPVQVSVSVVVVVRCVNSNYHYQYDYNCHPVNVVSVVVSLVVCVVVPHQEYEYTYEAQLCVQLVSLVVDPHHYHGHYAQPYDDDCHGRNNSVCCVVVDPHD